Protein AF-A0A3D5ECC5-F1 (afdb_monomer)

Mean predicted aligned error: 3.5 Å

Foldseek 3Di:
DVVLVVQLVVCLVVLPLVSLVVSLVVCLVVLPPCALCLLVSLVSCVVSVVNVSSLSSLVSNVVRPDDPVSLLSSLVVCVVSVNLVVSLVVLVVVVVVQLVDLSSLQSNLVSCVVVVVNVSNLVSLVSSCVVVVLQLQSLLVQLVSDDPVSLVVSLVSLVVCVVVLVPDPDDPSSVSSVNSND

Secondary structure (DSSP, 8-state):
-HHHHHHHHHHHHTT-HHHHHHHHHHHHHTT---TTHHHHHHHHHHHTT-HHHHHHHHHHHHHT---HHHHHHHHHHHHHTT-HHHHHHHHHHTHHHHHH-HHHHHHHHHHHHHTT-HHHHHHHHHHHHHH-TT-HHHHHHHHHH--HHHHHHHHHHHHHHHHHHHHSPS-HHHHHHHHHH-

Sequence (182 aa):
MNHLLQKLVSASKSVNKSQVEAVVSDLINLQAPLQERWVGVGQIAKSFGSYRLTKRCIEKALEQSQSDQMVAQALGMLSDLGKTELAYEYLQSIGNRVSSSVVLLHLKGVLAYQLGYFTQAKQSLREVLIKVPTSGETLHLLSTMSDTEEAKELQKELDTLLSSMDKAPLSVSKACFYNALG

Structure (mmCIF, N/CA/C/O backbone):
data_AF-A0A3D5ECC5-F1
#
_entry.id   AF-A0A3D5ECC5-F1
#
loop_
_atom_site.group_PDB
_atom_site.id
_atom_site.type_symbol
_atom_site.label_atom_id
_atom_site.label_alt_id
_atom_site.label_comp_id
_atom_site.label_asym_id
_atom_site.label_entity_id
_atom_site.label_seq_id
_atom_site.pdbx_PDB_ins_code
_atom_site.Cartn_x
_atom_site.Cartn_y
_atom_site.Cartn_z
_atom_site.occupancy
_atom_site.B_iso_or_equiv
_atom_site.auth_seq_id
_atom_site.auth_comp_id
_atom_site.auth_asym_id
_atom_site.auth_atom_id
_atom_site.pdbx_PDB_model_num
ATOM 1 N N . MET A 1 1 ? 23.135 8.673 -17.724 1.00 74.44 1 MET A N 1
ATOM 2 C CA . MET A 1 1 ? 21.991 8.403 -16.820 1.00 74.44 1 MET A CA 1
ATOM 3 C C . MET A 1 1 ? 20.804 9.331 -17.057 1.00 74.44 1 MET A C 1
ATOM 5 O O . MET A 1 1 ? 19.777 8.838 -17.500 1.00 74.44 1 MET A O 1
ATOM 9 N N . ASN A 1 2 ? 20.938 10.650 -16.844 1.00 80.81 2 ASN A N 1
ATOM 10 C CA . ASN A 1 2 ? 19.840 11.618 -17.040 1.00 80.81 2 ASN A CA 1
ATOM 11 C C . ASN A 1 2 ? 19.185 11.531 -18.428 1.00 80.81 2 ASN A C 1
ATOM 13 O O . ASN A 1 2 ? 17.967 11.584 -18.535 1.00 80.81 2 ASN A O 1
ATOM 17 N N . HIS A 1 3 ? 19.981 11.281 -19.466 1.00 89.50 3 HIS A N 1
ATOM 18 C CA . HIS A 1 3 ? 19.486 11.080 -20.826 1.00 89.50 3 HIS A CA 1
ATOM 19 C C . HIS A 1 3 ? 18.531 9.875 -20.979 1.00 89.50 3 HIS A C 1
ATOM 21 O O . HIS A 1 3 ? 17.559 9.968 -21.720 1.00 89.50 3 HIS A O 1
ATOM 27 N N . LEU A 1 4 ? 18.745 8.759 -20.264 1.00 89.88 4 LEU A N 1
ATOM 28 C CA . LEU A 1 4 ? 17.835 7.603 -20.328 1.00 89.88 4 LEU A CA 1
ATOM 29 C C . LEU A 1 4 ? 16.513 7.884 -19.607 1.00 89.88 4 LEU A C 1
ATOM 31 O O . LEU A 1 4 ? 15.459 7.518 -20.111 1.00 89.88 4 LEU A O 1
ATOM 35 N N . LEU A 1 5 ? 16.543 8.595 -18.477 1.00 92.31 5 LEU A N 1
ATOM 36 C CA . LEU A 1 5 ? 15.314 9.029 -17.805 1.00 92.31 5 LEU A CA 1
ATOM 37 C C . LEU A 1 5 ? 14.530 10.039 -18.655 1.00 92.31 5 LEU A C 1
ATOM 39 O O . LEU A 1 5 ? 13.313 9.936 -18.756 1.00 92.31 5 LEU A O 1
ATOM 43 N N . GLN A 1 6 ? 15.214 10.973 -19.321 1.00 93.38 6 GLN A N 1
ATOM 44 C CA . GLN A 1 6 ? 14.578 11.891 -20.272 1.00 93.38 6 GLN A CA 1
ATOM 45 C C . GLN A 1 6 ? 13.941 11.140 -21.445 1.00 93.38 6 GLN A C 1
ATOM 47 O O . GLN A 1 6 ? 12.797 11.426 -21.791 1.00 93.38 6 GLN A O 1
ATOM 52 N N . LYS A 1 7 ? 14.637 10.139 -22.002 1.00 94.50 7 LYS A N 1
ATOM 53 C CA . LYS A 1 7 ? 14.090 9.251 -23.037 1.00 94.50 7 LYS A CA 1
ATOM 54 C C . LYS A 1 7 ? 12.871 8.471 -22.552 1.00 94.50 7 LYS A C 1
ATOM 56 O O . LYS A 1 7 ? 11.898 8.355 -23.289 1.00 94.50 7 LYS A O 1
ATOM 61 N N . LEU A 1 8 ? 12.893 7.970 -21.317 1.00 95.69 8 LEU A N 1
ATOM 62 C CA . LEU A 1 8 ? 11.747 7.281 -20.726 1.00 95.69 8 LEU A CA 1
ATOM 63 C C . LEU A 1 8 ? 10.538 8.216 -20.622 1.00 95.69 8 LEU A C 1
ATOM 65 O O . LEU A 1 8 ? 9.431 7.846 -21.006 1.00 95.69 8 LEU A O 1
ATOM 69 N N . VAL A 1 9 ? 10.752 9.448 -20.152 1.00 94.31 9 VAL A N 1
ATOM 70 C CA . VAL A 1 9 ? 9.694 10.460 -20.058 1.00 94.31 9 VAL A CA 1
ATOM 71 C C . VAL A 1 9 ? 9.167 10.837 -21.442 1.00 94.31 9 VAL A C 1
ATOM 73 O O . VAL A 1 9 ? 7.954 10.929 -21.611 1.00 94.31 9 VAL A O 1
ATOM 76 N N . SER A 1 10 ? 10.032 11.028 -22.444 1.00 95.12 10 SER A N 1
ATOM 77 C CA . SER A 1 10 ? 9.574 11.333 -23.805 1.00 95.12 10 SER A CA 1
ATOM 78 C C . SER A 1 10 ? 8.796 10.173 -24.422 1.00 95.12 10 SER A C 1
ATOM 80 O O . SER A 1 10 ? 7.752 10.414 -25.016 1.00 95.12 10 SER A O 1
ATOM 82 N N . ALA A 1 11 ? 9.263 8.931 -24.248 1.00 94.19 11 ALA A N 1
ATOM 83 C CA . ALA A 1 11 ? 8.584 7.732 -24.741 1.00 94.19 11 ALA A CA 1
ATOM 84 C C . ALA A 1 11 ? 7.218 7.529 -24.068 1.00 94.19 11 ALA A C 1
ATOM 86 O O . ALA A 1 11 ? 6.245 7.167 -24.725 1.00 94.19 11 ALA A O 1
ATOM 87 N N . SER A 1 12 ? 7.131 7.818 -22.766 1.00 94.75 12 SER A N 1
ATOM 88 C CA . SER A 1 12 ? 5.870 7.794 -22.022 1.00 94.75 12 SER A CA 1
ATOM 89 C C . SER A 1 12 ? 4.888 8.847 -22.550 1.00 94.75 12 SER A C 1
ATOM 91 O O . SER A 1 12 ? 3.739 8.532 -22.848 1.00 94.75 12 SER A O 1
ATOM 93 N N . LYS A 1 13 ? 5.351 10.085 -22.773 1.00 94.94 13 LYS A N 1
ATOM 94 C CA . LYS A 1 13 ? 4.524 11.167 -23.338 1.00 94.94 13 LYS A CA 1
ATOM 95 C C . LYS A 1 13 ? 4.044 10.882 -24.760 1.00 94.94 13 LYS A C 1
ATOM 97 O O . LYS A 1 13 ? 2.948 11.298 -25.114 1.00 94.94 13 LYS A O 1
ATOM 102 N N . SER A 1 14 ? 4.846 10.191 -25.568 1.00 93.88 14 SER A N 1
ATOM 103 C CA . SER A 1 14 ? 4.465 9.779 -26.923 1.00 93.88 14 SER A CA 1
ATOM 104 C C . SER A 1 14 ? 3.652 8.482 -26.963 1.00 93.88 14 SER A C 1
ATOM 106 O O . SER A 1 14 ? 3.346 7.993 -28.048 1.00 93.88 14 SER A O 1
ATOM 108 N N . VAL A 1 15 ? 3.302 7.918 -25.799 1.00 93.12 15 VAL A N 1
ATOM 109 C CA . VAL A 1 15 ? 2.537 6.670 -25.650 1.00 93.12 15 VAL A CA 1
ATOM 110 C C . VAL A 1 15 ? 3.192 5.493 -26.397 1.00 93.12 15 VAL A C 1
ATOM 112 O O . VAL A 1 15 ? 2.541 4.543 -26.830 1.00 93.12 15 VAL A O 1
ATOM 115 N N . ASN A 1 16 ? 4.519 5.522 -26.540 1.00 94.88 16 ASN A N 1
ATOM 116 C CA . ASN A 1 16 ? 5.257 4.501 -27.271 1.00 94.88 16 ASN A CA 1
ATOM 117 C C . ASN A 1 16 ? 5.677 3.360 -26.336 1.00 94.88 16 ASN A C 1
ATOM 119 O O . ASN A 1 16 ? 6.765 3.380 -25.753 1.00 94.88 16 ASN A O 1
ATOM 123 N N . LYS A 1 17 ? 4.818 2.339 -26.223 1.00 95.56 17 LYS A N 1
ATOM 124 C CA . LYS A 1 17 ? 5.053 1.169 -25.362 1.00 95.56 17 LYS A CA 1
ATOM 125 C C . LYS A 1 17 ? 6.401 0.492 -25.625 1.00 95.56 17 LYS A C 1
ATOM 127 O O . LYS A 1 17 ? 7.144 0.246 -24.681 1.00 95.56 17 LYS A O 1
ATOM 132 N N . SER A 1 18 ? 6.745 0.219 -26.882 1.00 96.88 18 SER A N 1
ATOM 133 C CA . SER A 1 18 ? 7.988 -0.488 -27.222 1.00 96.88 18 SER A CA 1
ATOM 134 C C . SER A 1 18 ? 9.233 0.299 -26.809 1.00 96.88 18 SER A C 1
ATOM 136 O O . SER A 1 18 ? 10.191 -0.284 -26.305 1.00 96.88 18 SER A O 1
ATOM 138 N N . GLN A 1 19 ? 9.218 1.627 -26.964 1.00 96.62 19 GLN A N 1
ATOM 139 C CA . GLN A 1 19 ? 10.317 2.474 -26.497 1.00 96.62 19 GLN A CA 1
ATOM 140 C C . GLN A 1 19 ? 10.383 2.547 -24.971 1.00 96.62 19 GLN A C 1
ATOM 142 O O . GLN A 1 19 ? 11.481 2.502 -24.420 1.00 96.62 19 GLN A O 1
ATOM 147 N N . VAL A 1 20 ? 9.239 2.620 -24.282 1.00 97.94 20 VAL A N 1
ATOM 148 C CA . VAL A 1 20 ? 9.197 2.535 -22.813 1.00 97.94 20 VAL A CA 1
ATOM 149 C C . VAL A 1 20 ? 9.836 1.225 -22.351 1.00 97.94 20 VAL A C 1
ATOM 151 O O . VAL A 1 20 ? 10.754 1.247 -21.535 1.00 97.94 20 VAL A O 1
ATOM 154 N N . GLU A 1 21 ? 9.422 0.090 -22.915 1.00 98.12 21 GLU A N 1
ATOM 155 C CA . GLU A 1 21 ? 9.954 -1.226 -22.551 1.00 98.12 21 GLU A CA 1
ATOM 156 C C . GLU A 1 21 ? 11.456 -1.356 -22.826 1.00 98.12 21 GLU A C 1
ATOM 158 O O . GLU A 1 21 ? 12.183 -1.902 -21.989 1.00 98.12 21 GLU A O 1
ATOM 163 N N . ALA A 1 22 ? 11.931 -0.823 -23.955 1.00 97.69 22 ALA A N 1
ATOM 164 C CA . ALA A 1 22 ? 13.349 -0.808 -24.301 1.00 97.69 22 ALA A CA 1
ATOM 165 C C . ALA A 1 22 ? 14.162 0.017 -23.293 1.00 97.69 22 ALA A C 1
ATOM 167 O O . ALA A 1 22 ? 15.100 -0.498 -22.690 1.00 97.69 22 ALA A O 1
ATOM 168 N N . VAL A 1 23 ? 13.754 1.262 -23.025 1.00 97.88 23 VAL A N 1
ATOM 169 C CA . VAL A 1 23 ? 14.484 2.152 -22.111 1.00 97.88 23 VAL A CA 1
ATOM 170 C C . VAL A 1 23 ? 14.473 1.617 -20.677 1.00 97.88 23 VAL A C 1
ATOM 172 O O . VAL A 1 23 ? 15.493 1.679 -19.991 1.00 97.88 23 VAL A O 1
ATOM 175 N N . VAL A 1 24 ? 13.351 1.062 -20.208 1.00 98.12 24 VAL A N 1
ATOM 176 C CA . VAL A 1 24 ? 13.287 0.431 -18.879 1.00 98.12 24 VAL A CA 1
ATOM 177 C C . VAL A 1 24 ? 14.204 -0.790 -18.812 1.00 98.12 24 VAL A C 1
ATOM 179 O O . VAL A 1 24 ? 14.925 -0.960 -17.828 1.00 98.12 24 VAL A O 1
ATOM 182 N N . SER A 1 25 ? 14.224 -1.619 -19.857 1.00 98.00 25 SER A N 1
ATOM 183 C CA . SER A 1 25 ? 15.127 -2.773 -19.926 1.00 98.00 25 SER A CA 1
ATOM 184 C C . SER A 1 25 ? 16.593 -2.345 -19.881 1.00 98.00 25 SER A C 1
ATOM 186 O O . SER A 1 25 ? 17.360 -2.928 -19.115 1.00 98.00 25 SER A O 1
ATOM 188 N N . ASP A 1 26 ? 16.962 -1.296 -20.619 1.00 97.44 26 ASP A N 1
ATOM 189 C CA . ASP A 1 26 ? 18.314 -0.733 -20.616 1.00 97.44 26 ASP A CA 1
ATOM 190 C C . ASP A 1 26 ? 18.710 -0.233 -19.226 1.00 97.44 26 ASP A C 1
ATOM 192 O O . ASP A 1 26 ? 19.782 -0.576 -18.732 1.00 97.44 26 ASP A O 1
ATOM 196 N N . LEU A 1 27 ? 17.835 0.525 -18.554 1.00 96.88 27 LEU A N 1
ATOM 197 C CA . LEU A 1 27 ? 18.083 1.000 -17.190 1.00 96.88 27 LEU A CA 1
ATOM 198 C C . LEU A 1 27 ? 18.369 -0.164 -16.233 1.00 96.88 27 LEU A C 1
ATOM 200 O O . LEU A 1 27 ? 19.293 -0.075 -15.422 1.00 96.88 27 LEU A O 1
ATOM 204 N N . ILE A 1 28 ? 17.584 -1.245 -16.317 1.00 96.00 28 ILE A N 1
ATOM 205 C CA . ILE A 1 28 ? 17.742 -2.411 -15.438 1.00 96.00 28 ILE A CA 1
ATOM 206 C C . ILE A 1 28 ? 19.040 -3.157 -15.756 1.00 96.00 28 ILE A C 1
ATOM 208 O O . ILE A 1 28 ? 19.783 -3.504 -14.839 1.00 96.00 28 ILE A O 1
ATOM 212 N N . ASN A 1 29 ? 19.320 -3.407 -17.036 1.00 95.56 29 ASN A N 1
ATOM 213 C CA . ASN A 1 29 ? 20.492 -4.171 -17.465 1.00 95.56 29 ASN A CA 1
ATOM 214 C C . ASN A 1 29 ? 21.800 -3.427 -17.167 1.00 95.56 29 ASN A C 1
ATOM 216 O O . ASN A 1 29 ? 22.790 -4.053 -16.804 1.00 95.56 29 ASN A O 1
ATOM 220 N N . LEU A 1 30 ? 21.783 -2.095 -17.245 1.00 94.56 30 LEU A N 1
ATOM 221 C CA . LEU A 1 30 ? 22.902 -1.238 -16.850 1.00 94.56 30 LEU A CA 1
ATOM 222 C C . LEU A 1 30 ? 23.040 -1.077 -15.330 1.00 94.56 30 LEU A C 1
ATOM 224 O O . LEU A 1 30 ? 23.935 -0.362 -14.888 1.00 94.56 30 LEU A O 1
ATOM 228 N N . GLN A 1 31 ? 22.145 -1.681 -14.538 1.00 90.88 31 GLN A N 1
ATOM 229 C CA . GLN A 1 31 ? 22.067 -1.501 -13.087 1.00 90.88 31 GLN A CA 1
ATOM 230 C C . GLN A 1 31 ? 22.139 -0.025 -12.686 1.00 90.88 31 GLN A C 1
ATOM 232 O O . GLN A 1 31 ? 22.907 0.366 -11.809 1.00 90.88 31 GLN A O 1
ATOM 237 N N . ALA A 1 32 ? 21.354 0.815 -13.363 1.00 91.75 32 ALA A N 1
ATOM 238 C CA . ALA A 1 32 ? 21.399 2.249 -13.140 1.00 91.75 32 ALA A CA 1
ATOM 239 C C . ALA A 1 32 ? 21.214 2.573 -11.632 1.00 91.75 32 ALA A C 1
ATOM 241 O O . ALA A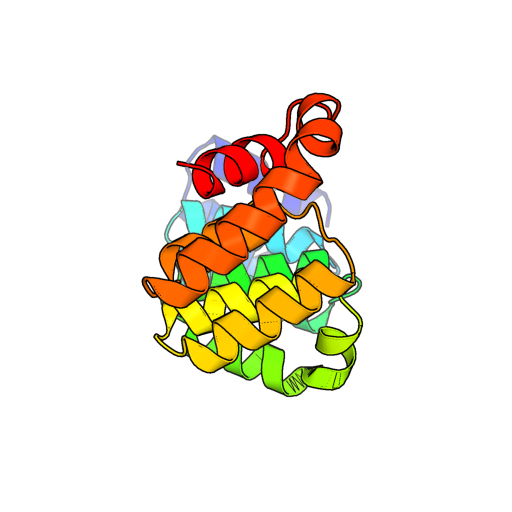 1 32 ? 20.222 2.126 -11.048 1.00 91.75 32 ALA A O 1
ATOM 242 N N . PRO A 1 33 ? 22.122 3.333 -10.980 1.00 89.69 33 PRO A N 1
ATOM 243 C CA . PRO A 1 33 ? 21.963 3.802 -9.596 1.00 89.69 33 PRO A CA 1
ATOM 244 C C . PRO A 1 33 ? 20.852 4.853 -9.472 1.00 89.69 33 PRO A C 1
ATOM 246 O O . PRO A 1 33 ? 21.094 6.039 -9.261 1.00 89.69 33 PRO A O 1
ATOM 249 N N . LEU A 1 34 ? 19.610 4.415 -9.655 1.00 90.38 34 LEU A N 1
ATOM 250 C CA . LEU A 1 34 ? 18.420 5.253 -9.585 1.00 90.38 34 LEU A CA 1
ATOM 251 C C . LEU A 1 34 ? 17.874 5.391 -8.164 1.00 90.38 34 LEU A C 1
ATOM 253 O O . LEU A 1 34 ? 17.065 6.293 -7.941 1.00 90.38 34 LEU A O 1
ATOM 257 N N . GLN A 1 35 ? 18.318 4.543 -7.227 1.00 88.06 35 GLN A N 1
ATOM 258 C CA . GLN A 1 35 ? 17.879 4.557 -5.831 1.00 88.06 35 GLN A CA 1
ATOM 259 C C . GLN A 1 35 ? 16.339 4.577 -5.771 1.00 88.06 35 GLN A C 1
ATOM 261 O O . GLN A 1 35 ? 15.675 3.765 -6.419 1.00 88.06 35 GLN A O 1
ATOM 266 N N . GLU A 1 36 ? 15.755 5.559 -5.088 1.00 82.69 36 GLU A N 1
ATOM 267 C CA . GLU A 1 36 ? 14.307 5.696 -4.910 1.00 82.69 36 GLU A CA 1
ATOM 268 C C . GLU A 1 36 ? 13.532 5.927 -6.220 1.00 82.69 36 GLU A C 1
ATOM 270 O O . GLU A 1 36 ? 12.329 5.673 -6.298 1.00 82.69 36 GLU A O 1
ATOM 275 N N . ARG A 1 37 ? 14.205 6.346 -7.302 1.00 91.81 37 ARG A N 1
ATOM 276 C CA . ARG A 1 37 ? 13.551 6.593 -8.600 1.00 91.81 37 ARG A CA 1
ATOM 277 C C . ARG A 1 37 ? 13.110 5.308 -9.303 1.00 91.81 37 ARG A C 1
ATOM 279 O O . ARG A 1 37 ? 12.330 5.392 -10.252 1.00 91.81 37 ARG A O 1
ATOM 286 N N . TRP A 1 38 ? 13.554 4.133 -8.850 1.00 95.75 38 TRP A N 1
ATOM 287 C CA . TRP A 1 38 ? 13.102 2.848 -9.392 1.00 95.75 38 TRP A CA 1
ATOM 288 C C . TRP A 1 38 ? 11.588 2.647 -9.282 1.00 95.75 38 TRP A C 1
ATOM 290 O O . TRP A 1 38 ? 10.991 2.085 -10.201 1.00 95.75 38 TRP A O 1
ATOM 300 N N . VAL A 1 39 ? 10.952 3.178 -8.231 1.00 95.19 39 VAL A N 1
ATOM 301 C CA . VAL A 1 39 ? 9.487 3.166 -8.090 1.00 95.19 39 VAL A CA 1
ATOM 302 C C . VAL A 1 39 ? 8.833 3.940 -9.237 1.00 95.19 39 VAL A C 1
ATOM 304 O O . VAL A 1 39 ? 7.938 3.418 -9.895 1.00 95.19 39 VAL A O 1
ATOM 307 N N . GLY A 1 40 ? 9.320 5.144 -9.549 1.00 95.56 40 GLY A N 1
ATOM 308 C CA . GLY A 1 40 ? 8.792 5.947 -10.658 1.00 95.56 40 GLY A CA 1
ATOM 309 C C . GLY A 1 40 ? 8.968 5.268 -12.021 1.00 95.56 40 GLY A C 1
ATOM 310 O O . GLY A 1 40 ? 8.048 5.254 -12.838 1.00 95.56 40 GLY A O 1
ATOM 311 N N . VAL A 1 41 ? 10.120 4.629 -12.255 1.00 97.38 41 VAL A N 1
ATOM 312 C CA . VAL A 1 41 ? 10.351 3.830 -13.473 1.00 97.38 41 VAL A CA 1
ATOM 313 C C . VAL A 1 41 ? 9.374 2.649 -13.547 1.00 97.38 41 VAL A C 1
ATOM 315 O O . VAL A 1 41 ? 8.778 2.408 -14.598 1.00 97.38 41 VAL A O 1
ATOM 318 N N . GLY A 1 42 ? 9.155 1.951 -12.429 1.00 97.44 42 GLY A N 1
ATOM 319 C CA . GLY A 1 42 ? 8.194 0.853 -12.327 1.00 97.44 42 GLY A CA 1
ATOM 320 C C . GLY A 1 42 ? 6.749 1.289 -12.585 1.00 97.44 42 GLY A C 1
ATOM 321 O O . GLY A 1 42 ? 6.029 0.592 -13.300 1.00 97.44 42 GLY A O 1
ATOM 322 N N . GLN A 1 43 ? 6.340 2.458 -12.080 1.00 97.25 43 GLN A N 1
ATOM 323 C CA . GLN A 1 43 ? 5.012 3.041 -12.320 1.00 97.25 43 GLN A CA 1
ATOM 324 C C . GLN A 1 43 ? 4.777 3.324 -13.804 1.00 97.25 43 GLN A C 1
ATOM 326 O O . GLN A 1 43 ? 3.721 2.966 -14.324 1.00 97.25 43 GLN A O 1
ATOM 331 N N . ILE A 1 44 ? 5.772 3.891 -14.497 1.00 97.50 44 ILE A N 1
ATOM 332 C CA . ILE A 1 44 ? 5.698 4.103 -15.948 1.00 97.50 44 ILE A CA 1
ATOM 333 C C . ILE A 1 44 ? 5.582 2.752 -16.661 1.00 97.50 44 ILE A C 1
ATOM 335 O O . ILE A 1 44 ? 4.683 2.561 -17.466 1.00 97.50 44 ILE A O 1
ATOM 339 N N . ALA A 1 45 ? 6.418 1.764 -16.336 1.00 97.81 45 ALA A N 1
ATOM 340 C CA . ALA A 1 45 ? 6.277 0.431 -16.929 1.00 97.81 45 ALA A CA 1
ATOM 341 C C . ALA A 1 45 ? 4.879 -0.179 -16.674 1.00 97.81 45 ALA A C 1
ATOM 343 O O . ALA A 1 45 ? 4.291 -0.780 -17.576 1.00 97.81 45 ALA A O 1
ATOM 344 N N . LYS A 1 46 ? 4.311 0.026 -15.473 1.00 97.31 46 LYS A N 1
ATOM 345 C CA . LYS A 1 46 ? 2.980 -0.476 -15.095 1.00 97.31 46 LYS A CA 1
ATOM 346 C C . LYS A 1 46 ? 1.885 0.160 -15.948 1.00 97.31 46 LYS A C 1
ATOM 348 O O . LYS A 1 46 ? 1.015 -0.562 -16.430 1.00 97.31 46 LYS A O 1
ATOM 353 N N . SER A 1 47 ? 1.938 1.475 -16.178 1.00 97.00 47 SER A N 1
ATOM 354 C CA . SER A 1 47 ? 0.928 2.190 -16.973 1.00 97.00 47 SER A CA 1
ATOM 355 C C . SER A 1 47 ? 0.897 1.765 -18.444 1.00 97.00 47 SER A C 1
ATOM 357 O O . SER A 1 47 ? -0.119 1.941 -19.104 1.00 97.00 47 SER A O 1
ATOM 359 N N . PHE A 1 48 ? 1.977 1.163 -18.951 1.00 96.88 48 PHE A N 1
ATOM 360 C CA . PHE A 1 48 ? 2.047 0.573 -20.295 1.00 96.88 48 PHE A CA 1
ATOM 361 C C . PHE A 1 48 ? 1.761 -0.944 -20.318 1.00 96.88 48 PHE A C 1
ATOM 363 O O . PHE A 1 48 ? 1.891 -1.604 -21.355 1.00 96.88 48 PHE A O 1
ATOM 370 N N . GLY A 1 49 ? 1.340 -1.520 -19.187 1.00 95.69 49 GLY A N 1
ATOM 371 C CA . GLY A 1 49 ? 1.015 -2.943 -19.049 1.00 95.69 49 GLY A CA 1
ATOM 372 C C . GLY A 1 49 ? 2.240 -3.861 -19.057 1.00 95.69 49 GLY A C 1
ATOM 373 O O . GLY A 1 49 ? 2.117 -5.061 -19.297 1.00 95.69 49 GLY A O 1
ATOM 374 N N . SER A 1 50 ? 3.437 -3.323 -18.824 1.00 96.69 50 SER A N 1
ATOM 375 C CA . SER A 1 50 ? 4.692 -4.078 -18.846 1.00 96.69 50 SER A CA 1
ATOM 376 C C . SER A 1 50 ? 4.998 -4.670 -17.469 1.00 96.6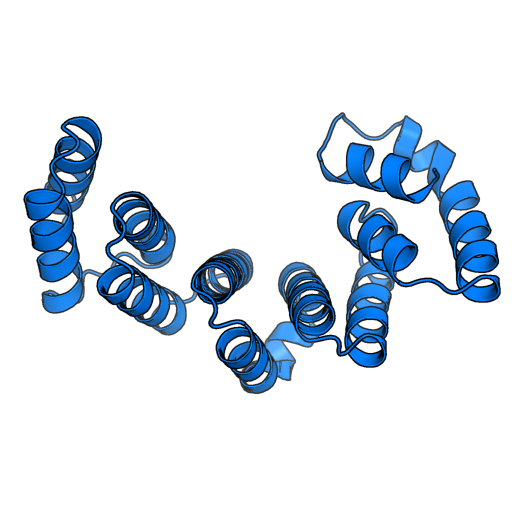9 50 SER A C 1
ATOM 378 O O . SER A 1 50 ? 6.059 -4.433 -16.892 1.00 96.69 50 SER A O 1
ATOM 380 N N . TYR A 1 51 ? 4.073 -5.476 -16.937 1.00 96.69 51 TYR A N 1
ATOM 381 C CA . TYR A 1 51 ? 4.105 -5.972 -15.552 1.00 96.69 51 TYR A CA 1
ATOM 382 C C . TYR A 1 51 ? 5.388 -6.737 -15.194 1.00 96.69 51 TYR A C 1
ATOM 384 O O . TYR A 1 51 ? 5.894 -6.629 -14.077 1.00 96.69 51 TYR A O 1
ATOM 392 N N . ARG A 1 52 ? 5.977 -7.455 -16.161 1.00 97.00 52 ARG A N 1
ATOM 393 C CA . ARG A 1 52 ? 7.277 -8.125 -15.988 1.00 97.00 52 ARG A CA 1
ATOM 394 C C . ARG A 1 52 ? 8.400 -7.128 -15.684 1.00 97.00 52 ARG A C 1
ATOM 396 O O . ARG A 1 52 ? 9.241 -7.398 -14.832 1.00 97.00 52 ARG A O 1
ATOM 403 N N . LEU A 1 53 ? 8.433 -5.994 -16.386 1.00 98.06 53 LEU A N 1
ATOM 404 C CA . LEU A 1 53 ? 9.431 -4.949 -16.154 1.00 98.06 53 LEU A CA 1
ATOM 405 C C . LEU A 1 53 ? 9.134 -4.185 -14.867 1.00 98.06 53 LEU A C 1
ATOM 407 O O . LEU A 1 53 ? 10.064 -3.922 -14.112 1.00 98.06 53 LEU A O 1
ATOM 411 N N . THR A 1 54 ? 7.860 -3.929 -14.562 1.00 98.25 54 THR A N 1
ATOM 412 C CA . THR A 1 54 ? 7.443 -3.362 -13.273 1.00 98.25 54 THR A CA 1
ATOM 413 C C . THR A 1 54 ? 7.983 -4.181 -12.102 1.00 98.25 54 THR A C 1
ATOM 415 O O . THR A 1 54 ? 8.610 -3.613 -11.212 1.00 98.25 54 THR A O 1
ATOM 418 N N . LYS A 1 55 ? 7.835 -5.515 -12.132 1.00 97.75 55 LYS A N 1
ATOM 419 C CA . LYS A 1 55 ? 8.384 -6.403 -11.093 1.00 97.75 55 LYS A CA 1
ATOM 420 C C . LYS A 1 55 ? 9.899 -6.245 -10.934 1.00 97.75 55 LYS A C 1
ATOM 422 O O . LYS A 1 55 ? 10.380 -6.111 -9.816 1.00 97.75 55 LYS A O 1
ATOM 427 N N . ARG A 1 56 ? 10.649 -6.184 -12.039 1.00 97.56 56 ARG A N 1
ATOM 428 C CA . ARG A 1 56 ? 12.108 -5.969 -11.994 1.00 97.56 56 ARG A CA 1
ATOM 429 C C . ARG A 1 56 ? 12.481 -4.593 -11.435 1.00 97.56 56 ARG A C 1
ATOM 431 O O . ARG A 1 56 ? 13.479 -4.472 -10.735 1.00 97.56 56 ARG A O 1
ATOM 438 N N . CYS A 1 57 ? 11.695 -3.554 -11.719 1.00 97.62 57 CYS A N 1
ATOM 439 C CA . CYS A 1 57 ? 11.891 -2.237 -11.109 1.00 97.62 57 CYS A CA 1
ATOM 440 C C . CYS A 1 57 ? 11.621 -2.259 -9.599 1.00 97.62 57 CYS A C 1
ATOM 442 O O . CYS A 1 57 ? 12.366 -1.632 -8.855 1.00 97.62 57 CYS A O 1
ATOM 444 N N . ILE A 1 58 ? 10.605 -3.000 -9.145 1.00 97.06 58 ILE A N 1
ATOM 445 C CA . ILE A 1 58 ? 10.329 -3.214 -7.717 1.00 97.06 58 ILE A CA 1
ATOM 446 C C . ILE A 1 58 ? 11.514 -3.918 -7.049 1.00 97.06 58 ILE A C 1
ATOM 448 O O . ILE A 1 58 ? 11.995 -3.437 -6.030 1.00 97.06 58 ILE A O 1
ATOM 452 N N . GLU A 1 59 ? 12.037 -4.994 -7.646 1.00 95.38 59 GLU A N 1
ATOM 453 C CA . GLU A 1 59 ? 13.231 -5.698 -7.146 1.00 95.38 59 GLU A CA 1
ATOM 454 C C . GLU A 1 59 ? 14.412 -4.726 -6.985 1.00 95.38 59 GLU A C 1
ATOM 456 O O . GLU A 1 59 ? 15.010 -4.645 -5.914 1.00 95.38 59 GLU A O 1
ATOM 461 N N . LYS A 1 60 ? 14.674 -3.889 -7.998 1.00 95.56 60 LYS A N 1
ATOM 462 C CA . LYS A 1 60 ? 15.729 -2.865 -7.939 1.00 95.56 60 LYS A CA 1
ATOM 463 C C . LYS A 1 60 ? 15.477 -1.782 -6.886 1.00 95.56 60 LYS A C 1
ATOM 465 O O . LYS A 1 60 ? 16.432 -1.325 -6.261 1.00 95.56 60 LYS A O 1
ATOM 470 N N . ALA A 1 61 ? 14.225 -1.375 -6.679 1.00 94.69 61 ALA A N 1
ATOM 471 C CA . ALA A 1 61 ? 13.866 -0.432 -5.624 1.00 94.69 61 ALA A CA 1
ATOM 472 C C . ALA A 1 61 ? 14.152 -1.032 -4.240 1.00 94.69 61 ALA A C 1
ATOM 474 O O . ALA A 1 61 ? 14.793 -0.389 -3.417 1.00 94.69 61 ALA A O 1
ATOM 475 N N . LEU A 1 62 ? 13.733 -2.277 -4.000 1.00 93.75 62 LEU A N 1
ATOM 476 C CA . LEU A 1 62 ? 13.916 -2.961 -2.719 1.00 93.75 62 LEU A CA 1
ATOM 477 C C . LEU A 1 62 ? 15.401 -3.223 -2.407 1.00 93.75 62 LEU A C 1
ATOM 479 O O . LEU A 1 62 ? 15.835 -2.957 -1.286 1.00 93.75 62 LEU A O 1
ATOM 483 N N . GLU A 1 63 ? 16.194 -3.636 -3.404 1.00 91.56 63 GLU A N 1
ATOM 484 C CA . GLU A 1 63 ? 17.656 -3.798 -3.293 1.00 91.56 63 GLU A CA 1
ATOM 485 C C . GLU A 1 63 ? 18.370 -2.496 -2.893 1.00 91.56 63 GLU A C 1
ATOM 487 O O . GLU A 1 63 ? 19.338 -2.522 -2.137 1.00 91.56 63 GLU A O 1
ATOM 492 N N . GLN A 1 64 ? 17.904 -1.351 -3.403 1.00 85.44 64 GLN A N 1
ATOM 493 C CA . GLN A 1 64 ? 18.512 -0.033 -3.179 1.00 85.44 64 GLN A CA 1
ATOM 494 C C . GLN A 1 64 ? 17.741 0.800 -2.146 1.00 85.44 64 GLN A C 1
ATOM 496 O O . GLN A 1 64 ? 17.851 2.028 -2.137 1.00 85.44 64 GLN A O 1
ATOM 501 N N . SER A 1 65 ? 16.930 0.152 -1.303 1.00 79.12 65 SER A N 1
ATOM 502 C CA . SER A 1 65 ? 16.002 0.855 -0.421 1.00 79.12 65 SER A CA 1
ATOM 503 C C . SER A 1 65 ? 16.713 1.723 0.617 1.00 79.12 65 SER A C 1
ATOM 505 O O . SER A 1 65 ? 17.519 1.234 1.403 1.00 79.12 65 SER A O 1
ATOM 507 N N . GLN A 1 66 ? 16.373 3.015 0.648 1.00 80.50 66 GLN A N 1
ATOM 508 C CA . GLN A 1 66 ? 16.903 3.974 1.631 1.00 80.50 66 GLN A CA 1
ATOM 509 C C . GLN A 1 66 ? 15.830 4.497 2.591 1.00 80.50 66 GLN A C 1
ATOM 511 O O . GLN A 1 66 ? 16.153 4.908 3.702 1.00 80.50 66 GLN A O 1
ATOM 516 N N . SER A 1 67 ? 14.553 4.432 2.199 1.00 92.12 67 SER A N 1
ATOM 517 C CA . SER A 1 67 ? 13.431 4.917 3.003 1.00 92.12 67 SER A CA 1
ATOM 518 C C . SER A 1 67 ? 12.290 3.908 3.084 1.00 92.12 67 SER A C 1
ATOM 520 O O . SER A 1 67 ? 12.077 3.081 2.192 1.00 92.12 67 SER A O 1
ATOM 522 N N . ASP A 1 68 ? 11.545 3.969 4.184 1.00 95.06 68 ASP A N 1
ATOM 523 C CA . ASP A 1 68 ? 10.373 3.122 4.416 1.00 95.06 68 ASP A CA 1
ATOM 524 C C . ASP A 1 68 ? 9.221 3.469 3.478 1.00 95.06 68 ASP A C 1
ATOM 526 O O . ASP A 1 68 ? 8.502 2.580 3.029 1.00 95.06 68 ASP A O 1
ATOM 530 N N . GLN A 1 69 ? 9.095 4.747 3.115 1.00 94.19 69 GLN A N 1
ATOM 531 C CA . GLN A 1 69 ? 8.120 5.207 2.133 1.00 94.19 69 GLN A CA 1
ATOM 532 C C . GLN A 1 69 ? 8.335 4.524 0.780 1.00 94.19 69 GLN A C 1
ATOM 534 O O . GLN A 1 69 ? 7.387 4.041 0.165 1.00 94.19 69 GLN A O 1
ATOM 539 N N . MET A 1 70 ? 9.587 4.447 0.327 1.00 94.25 70 MET A N 1
ATOM 540 C CA . MET A 1 70 ? 9.920 3.811 -0.941 1.00 94.25 70 MET A CA 1
ATOM 541 C C . MET A 1 70 ? 9.662 2.297 -0.892 1.00 94.25 70 MET A C 1
ATOM 543 O O . MET A 1 70 ? 9.130 1.739 -1.853 1.00 94.25 70 MET A O 1
ATOM 547 N N . VAL A 1 71 ? 9.966 1.630 0.231 1.00 96.31 71 VAL A N 1
ATOM 548 C CA . VAL A 1 71 ? 9.604 0.213 0.432 1.00 96.31 71 VAL A CA 1
ATOM 549 C C . VAL A 1 71 ? 8.089 0.041 0.365 1.00 96.31 71 VAL A C 1
ATOM 551 O O . VAL A 1 71 ? 7.607 -0.822 -0.367 1.00 96.31 71 VAL A O 1
ATOM 554 N N . ALA A 1 72 ? 7.331 0.894 1.057 1.00 97.38 72 ALA A N 1
ATOM 555 C CA . ALA A 1 72 ? 5.880 0.816 1.063 1.00 97.38 72 ALA A CA 1
ATOM 556 C C . ALA A 1 72 ? 5.286 0.988 -0.345 1.00 97.38 72 ALA A C 1
ATOM 558 O O . ALA A 1 72 ? 4.423 0.217 -0.757 1.00 97.38 72 ALA A O 1
ATOM 559 N N . GLN A 1 73 ? 5.794 1.947 -1.123 1.00 96.56 73 GLN A N 1
ATOM 560 C CA . GLN A 1 73 ? 5.369 2.162 -2.508 1.00 96.56 73 GLN A CA 1
ATOM 561 C C . GLN A 1 73 ? 5.712 0.981 -3.423 1.00 96.56 73 GLN A C 1
ATOM 563 O O . GLN A 1 73 ? 4.891 0.589 -4.252 1.00 96.56 73 GLN A O 1
ATOM 568 N N . ALA A 1 74 ? 6.909 0.407 -3.286 1.00 97.31 74 ALA A N 1
ATOM 569 C CA . ALA A 1 74 ? 7.340 -0.737 -4.086 1.00 97.31 74 ALA A CA 1
ATOM 570 C C . ALA A 1 74 ? 6.476 -1.981 -3.809 1.00 97.31 74 ALA A C 1
ATOM 572 O O . ALA A 1 74 ? 6.057 -2.667 -4.740 1.00 97.31 74 ALA A O 1
ATOM 573 N N . LEU A 1 75 ? 6.156 -2.238 -2.539 1.00 98.06 75 LEU A N 1
ATOM 574 C CA . LEU A 1 75 ? 5.325 -3.369 -2.123 1.00 98.06 75 LEU A CA 1
ATOM 575 C C . LEU A 1 75 ? 3.835 -3.152 -2.412 1.00 98.06 75 LEU A C 1
ATOM 577 O O . LEU 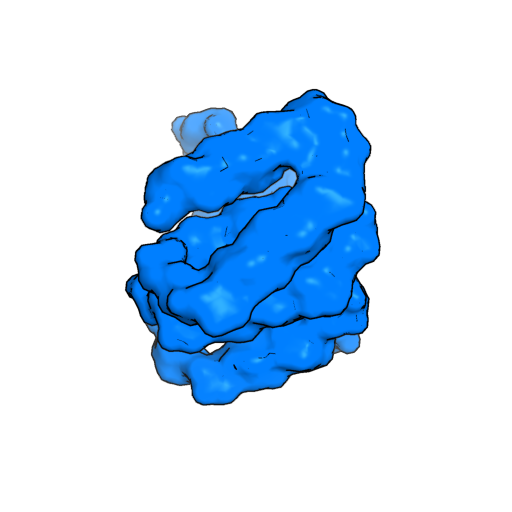A 1 75 ? 3.163 -4.090 -2.833 1.00 98.06 75 LEU A O 1
ATOM 581 N N . GLY A 1 76 ? 3.325 -1.925 -2.278 1.00 97.75 76 GLY A N 1
ATOM 582 C CA . GLY A 1 76 ? 1.979 -1.573 -2.735 1.00 97.75 76 GLY A CA 1
ATOM 583 C C . GLY A 1 76 ? 1.826 -1.803 -4.239 1.00 97.75 76 GLY A C 1
ATOM 584 O O . GLY A 1 76 ? 0.889 -2.461 -4.679 1.00 97.75 76 GLY A O 1
ATOM 585 N N . MET A 1 77 ? 2.819 -1.381 -5.028 1.00 97.75 77 MET A N 1
ATOM 586 C CA . MET A 1 77 ? 2.849 -1.665 -6.463 1.00 97.75 77 MET A CA 1
ATOM 587 C C . MET A 1 77 ? 2.921 -3.165 -6.759 1.00 97.75 77 MET A C 1
ATOM 589 O O . MET A 1 77 ? 2.308 -3.609 -7.722 1.00 97.75 77 MET A O 1
ATOM 593 N N . LEU A 1 78 ? 3.646 -3.950 -5.958 1.00 98.00 78 LEU A N 1
ATOM 594 C CA . LEU A 1 78 ? 3.673 -5.407 -6.095 1.00 98.00 78 LEU A CA 1
ATOM 595 C C . LEU A 1 78 ? 2.289 -6.019 -5.826 1.00 98.00 78 LEU A C 1
ATOM 597 O O . LEU A 1 78 ? 1.855 -6.883 -6.587 1.00 98.00 78 LEU A O 1
ATOM 601 N N . SER A 1 79 ? 1.574 -5.529 -4.808 1.00 98.12 79 SER A N 1
ATOM 602 C CA . SER A 1 79 ? 0.188 -5.926 -4.530 1.00 98.12 79 SER A CA 1
ATOM 603 C C . SER A 1 79 ? -0.744 -5.597 -5.702 1.00 98.12 79 SER A C 1
ATOM 605 O O . SER A 1 79 ? -1.475 -6.474 -6.153 1.00 98.12 79 SER A O 1
ATOM 607 N N . ASP A 1 80 ? -0.628 -4.404 -6.302 1.00 96.44 80 ASP A N 1
ATOM 608 C CA . ASP A 1 80 ? -1.406 -4.014 -7.493 1.00 96.44 80 ASP A CA 1
ATOM 609 C C . ASP A 1 80 ? -1.206 -4.956 -8.697 1.00 96.44 80 ASP A C 1
ATOM 611 O O . ASP A 1 80 ? -2.040 -4.996 -9.601 1.00 96.44 80 ASP A O 1
ATOM 615 N N . LEU A 1 81 ? -0.089 -5.692 -8.752 1.00 96.69 81 LEU A N 1
ATOM 616 C CA . LEU A 1 81 ? 0.173 -6.712 -9.775 1.00 96.69 81 LEU A CA 1
ATOM 617 C C . LEU A 1 81 ? -0.436 -8.085 -9.429 1.00 96.69 81 LEU A C 1
ATOM 619 O O . LEU A 1 81 ? -0.099 -9.082 -10.074 1.00 96.69 81 LEU A O 1
ATOM 623 N N . GLY A 1 82 ? -1.280 -8.163 -8.399 1.00 96.38 82 GLY A N 1
ATOM 624 C CA . GLY A 1 82 ? -1.858 -9.407 -7.887 1.00 96.38 82 GLY A CA 1
ATOM 625 C C . GLY A 1 82 ? -0.836 -10.288 -7.169 1.00 96.38 82 GLY A C 1
ATOM 626 O O . GLY A 1 82 ? -0.938 -11.512 -7.215 1.00 96.38 82 GLY A O 1
ATOM 627 N N . LYS A 1 83 ? 0.210 -9.688 -6.586 1.00 97.69 83 LYS A N 1
ATOM 628 C CA . LYS A 1 83 ? 1.268 -10.384 -5.830 1.00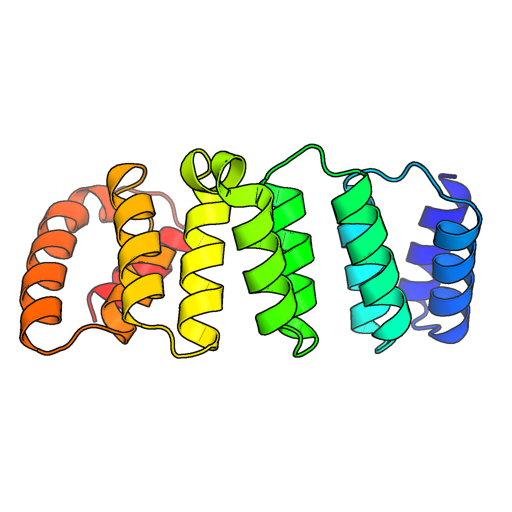 97.69 83 LYS A CA 1
ATOM 629 C C . LYS A 1 83 ? 1.265 -9.965 -4.360 1.00 97.69 83 LYS A C 1
ATOM 631 O O . LYS A 1 83 ? 2.318 -9.715 -3.774 1.00 97.69 83 LYS A O 1
ATOM 636 N N . THR A 1 84 ? 0.071 -9.874 -3.785 1.00 98.44 84 THR A N 1
ATOM 637 C CA . THR A 1 84 ? -0.173 -9.430 -2.408 1.00 98.44 84 THR A CA 1
ATOM 638 C C . THR A 1 84 ? 0.515 -10.336 -1.385 1.00 98.44 84 THR A C 1
ATOM 640 O O . THR A 1 84 ? 1.149 -9.825 -0.465 1.00 98.44 84 THR A O 1
ATOM 643 N N . GLU A 1 85 ? 0.494 -11.658 -1.579 1.00 98.38 85 GLU A N 1
ATOM 644 C CA . GLU A 1 85 ? 1.167 -12.624 -0.700 1.00 98.38 85 GLU A CA 1
ATOM 645 C C . GLU A 1 85 ? 2.676 -12.375 -0.652 1.00 98.38 85 GLU A C 1
ATOM 647 O O . GLU A 1 85 ? 3.244 -12.239 0.428 1.00 98.38 85 GLU A O 1
ATOM 652 N N . LEU A 1 86 ? 3.318 -12.210 -1.815 1.00 97.88 86 LEU A N 1
ATOM 653 C CA . LEU A 1 86 ? 4.756 -11.925 -1.896 1.00 97.88 86 LEU A CA 1
ATOM 654 C C . LEU A 1 86 ? 5.111 -10.587 -1.236 1.00 97.88 86 LEU A C 1
ATOM 656 O O . LEU A 1 86 ? 6.148 -10.467 -0.585 1.00 97.88 86 LEU A O 1
ATOM 660 N N . ALA A 1 87 ? 4.260 -9.569 -1.395 1.00 98.31 87 ALA A N 1
ATOM 661 C CA . ALA A 1 87 ? 4.454 -8.286 -0.730 1.00 98.31 87 ALA A CA 1
ATOM 662 C C . ALA A 1 87 ? 4.374 -8.426 0.802 1.00 98.31 87 ALA A C 1
ATOM 664 O O . ALA A 1 87 ? 5.184 -7.841 1.526 1.00 98.31 87 ALA A O 1
ATOM 665 N N . TYR A 1 88 ? 3.434 -9.237 1.294 1.00 98.25 88 TYR A N 1
ATOM 666 C CA . TYR A 1 88 ? 3.258 -9.506 2.718 1.00 98.25 88 TYR A CA 1
ATOM 667 C C . TYR A 1 88 ? 4.408 -10.344 3.303 1.00 98.25 88 TYR A C 1
ATOM 669 O O . TYR A 1 88 ? 4.928 -10.018 4.370 1.00 98.25 88 TYR A O 1
ATOM 677 N N . GLU A 1 89 ? 4.866 -11.380 2.599 1.00 97.31 89 GLU A N 1
ATOM 678 C CA . GLU A 1 89 ? 6.059 -12.165 2.952 1.00 97.31 89 GLU A CA 1
ATOM 679 C C . GLU A 1 89 ? 7.311 -11.290 3.047 1.00 97.31 89 GLU A C 1
ATOM 681 O O . GLU A 1 89 ? 8.077 -11.401 4.009 1.00 97.31 89 GLU A O 1
ATOM 686 N N . TYR A 1 90 ? 7.491 -10.357 2.106 1.00 97.06 90 TYR A N 1
ATOM 687 C CA . TYR A 1 90 ? 8.608 -9.422 2.165 1.00 97.06 90 TYR A CA 1
ATOM 688 C C . TYR A 1 90 ? 8.564 -8.578 3.446 1.00 97.06 90 TYR A C 1
ATOM 690 O O . TYR A 1 90 ? 9.576 -8.490 4.140 1.00 97.06 90 TYR A O 1
ATOM 698 N N . LEU A 1 91 ? 7.410 -8.004 3.815 1.00 96.44 91 LEU A N 1
ATOM 699 C CA . LEU A 1 91 ? 7.280 -7.249 5.073 1.00 96.44 91 LEU A CA 1
ATOM 700 C C . LEU A 1 91 ? 7.624 -8.097 6.301 1.00 96.44 91 LEU A C 1
ATOM 702 O O . LEU A 1 91 ? 8.279 -7.603 7.217 1.00 96.44 91 LEU A O 1
ATOM 706 N N . GLN A 1 92 ? 7.224 -9.370 6.320 1.00 94.44 92 GLN A N 1
ATOM 707 C CA . GLN A 1 92 ? 7.572 -10.279 7.414 1.00 94.44 92 GLN A CA 1
ATOM 708 C C . GLN A 1 92 ? 9.088 -10.497 7.512 1.00 94.44 92 GLN A C 1
ATOM 710 O O . GLN A 1 92 ? 9.635 -10.492 8.614 1.00 94.44 92 GLN A O 1
ATOM 715 N N . SER A 1 93 ? 9.783 -10.600 6.374 1.00 95.31 93 SER A N 1
ATOM 716 C CA . SER A 1 93 ? 11.240 -10.789 6.340 1.00 95.31 93 SER A CA 1
ATOM 717 C C . SER A 1 93 ? 12.033 -9.603 6.910 1.00 95.31 93 SER A C 1
ATOM 719 O O . SER A 1 93 ? 13.133 -9.789 7.426 1.00 95.31 93 SER A O 1
ATOM 721 N N . ILE A 1 94 ? 11.463 -8.392 6.880 1.00 94.00 94 ILE A N 1
ATOM 722 C CA . ILE A 1 94 ? 12.085 -7.164 7.403 1.00 94.00 94 ILE A CA 1
ATOM 723 C C . ILE A 1 94 ? 11.491 -6.721 8.754 1.00 94.00 94 ILE A C 1
ATOM 725 O O . ILE A 1 94 ? 11.571 -5.544 9.106 1.00 94.00 94 ILE A O 1
ATOM 729 N N . GLY A 1 95 ? 10.907 -7.648 9.524 1.00 87.69 95 GLY A N 1
ATOM 730 C CA . GLY A 1 95 ? 10.056 -7.390 10.696 1.00 87.69 95 GLY A CA 1
ATOM 731 C C . GLY A 1 95 ? 10.514 -6.288 11.664 1.00 87.69 95 GLY A C 1
ATOM 732 O O . GLY A 1 95 ? 9.716 -5.415 11.995 1.00 87.69 95 GLY A O 1
ATOM 733 N N . ASN A 1 96 ? 11.794 -6.241 12.055 1.00 89.88 96 ASN A N 1
ATOM 734 C CA . ASN A 1 96 ? 12.307 -5.198 12.965 1.00 89.88 96 ASN A CA 1
ATOM 735 C C . ASN A 1 96 ? 12.170 -3.777 12.391 1.00 89.88 96 ASN A C 1
ATOM 737 O O . ASN A 1 96 ? 11.872 -2.834 13.122 1.00 89.88 96 ASN A O 1
ATOM 741 N N . ARG A 1 97 ? 12.372 -3.626 11.077 1.00 91.44 97 ARG A N 1
ATOM 742 C CA . ARG A 1 97 ? 12.179 -2.362 10.356 1.00 91.44 97 ARG A CA 1
ATOM 743 C C . ARG A 1 97 ? 10.697 -1.997 10.262 1.00 91.44 97 ARG A C 1
ATOM 745 O O . ARG A 1 97 ? 10.355 -0.822 10.293 1.00 91.44 97 ARG A O 1
ATOM 752 N N . VAL A 1 98 ? 9.814 -2.993 10.170 1.00 90.06 98 VAL A N 1
ATOM 753 C CA . VAL A 1 98 ? 8.364 -2.761 10.147 1.00 90.06 98 VAL A CA 1
ATOM 754 C C . VAL A 1 98 ? 7.886 -2.221 11.488 1.00 90.06 98 VAL A C 1
ATOM 756 O O . VAL A 1 98 ? 7.276 -1.162 11.511 1.00 90.06 98 VAL A O 1
ATOM 759 N N . SER A 1 99 ? 8.211 -2.873 12.607 1.00 88.69 99 SER A N 1
ATOM 760 C CA . SER A 1 99 ? 7.724 -2.476 13.941 1.00 88.69 99 SER A CA 1
ATOM 761 C C . SER A 1 99 ? 8.101 -1.042 14.348 1.00 88.69 99 SER A C 1
ATOM 763 O O . SER A 1 99 ? 7.402 -0.400 15.140 1.00 88.69 99 SER A O 1
ATOM 765 N N . SER A 1 100 ? 9.192 -0.491 13.811 1.00 91.38 100 SER A N 1
ATOM 766 C CA . SER A 1 100 ? 9.590 0.899 14.061 1.00 91.38 100 SER A CA 1
ATOM 767 C C . SER A 1 100 ? 8.876 1.911 13.156 1.00 91.38 100 SER A C 1
ATOM 769 O O . SER A 1 100 ? 8.746 3.071 13.546 1.00 91.38 100 SER A O 1
ATOM 771 N N . SER A 1 101 ? 8.328 1.482 12.018 1.00 96.69 101 SER A N 1
ATOM 772 C CA . SER A 1 101 ? 7.864 2.353 10.940 1.00 96.69 101 SER A CA 1
ATOM 773 C C . SER A 1 101 ? 6.344 2.416 10.819 1.00 96.69 101 SER A C 1
ATOM 775 O O . SER A 1 101 ? 5.687 1.430 10.492 1.00 96.69 101 SER A O 1
ATOM 777 N N . VAL A 1 102 ? 5.771 3.608 11.011 1.00 97.12 102 VAL A N 1
ATOM 778 C CA . VAL A 1 102 ? 4.317 3.832 10.887 1.00 97.12 102 VAL A CA 1
ATOM 779 C C . VAL A 1 102 ? 3.806 3.455 9.493 1.00 97.12 102 VAL A C 1
ATOM 781 O O . VAL A 1 102 ? 2.779 2.792 9.374 1.00 97.12 102 VAL A O 1
ATOM 784 N N . VAL A 1 103 ? 4.535 3.830 8.436 1.00 97.25 103 VAL A N 1
ATOM 785 C CA . VAL A 1 103 ? 4.108 3.557 7.056 1.00 97.25 103 VAL A CA 1
ATOM 786 C C . VAL A 1 103 ? 4.144 2.062 6.728 1.00 97.25 103 VAL A C 1
ATOM 788 O O . VAL A 1 103 ? 3.227 1.555 6.082 1.00 97.25 103 VAL A O 1
ATOM 791 N N . LEU A 1 104 ? 5.156 1.329 7.205 1.00 97.94 104 LEU A N 1
ATOM 792 C CA . LEU A 1 104 ? 5.241 -0.115 6.968 1.00 97.94 104 LEU A CA 1
ATOM 793 C C . LEU A 1 104 ? 4.244 -0.895 7.826 1.00 97.94 104 LEU A C 1
ATOM 795 O O . LEU A 1 104 ? 3.708 -1.891 7.346 1.00 97.94 104 LEU A O 1
ATOM 799 N N . LEU A 1 105 ? 3.954 -0.446 9.053 1.00 98.19 105 LEU A N 1
ATOM 800 C CA . LEU A 1 105 ? 2.887 -1.018 9.881 1.00 98.19 105 LEU A CA 1
ATOM 801 C C . LEU A 1 105 ? 1.520 -0.852 9.219 1.00 98.19 105 LEU A C 1
ATOM 803 O O . LEU A 1 105 ? 0.769 -1.822 9.116 1.00 98.19 105 LEU A O 1
ATOM 807 N N . HIS A 1 106 ? 1.229 0.349 8.711 1.00 98.31 106 HIS A N 1
ATOM 808 C CA . HIS A 1 106 ? -0.009 0.599 7.983 1.00 98.31 106 HIS A CA 1
ATOM 809 C C . HIS A 1 106 ? -0.105 -0.306 6.750 1.00 98.31 106 HIS A C 1
ATOM 811 O O . HIS A 1 106 ? -1.102 -1.005 6.579 1.00 98.31 106 HIS A O 1
ATOM 817 N N . LEU A 1 107 ? 0.958 -0.384 5.939 1.00 98.50 107 LEU A N 1
ATOM 818 C CA . LEU A 1 107 ? 0.975 -1.269 4.774 1.00 98.50 107 LEU A CA 1
ATOM 819 C C . LEU A 1 107 ? 0.813 -2.746 5.159 1.00 98.50 107 LEU A C 1
ATOM 821 O O . LEU A 1 107 ? 0.081 -3.465 4.487 1.00 98.50 107 LEU A O 1
ATOM 825 N N . LYS A 1 108 ? 1.450 -3.210 6.240 1.00 98.44 108 LYS A N 1
ATOM 826 C CA . LYS A 1 108 ? 1.270 -4.579 6.743 1.00 98.44 108 LYS A CA 1
ATOM 827 C C . LYS A 1 108 ? -0.198 -4.852 7.065 1.00 98.44 108 LYS A C 1
ATOM 829 O O . LYS A 1 108 ? -0.706 -5.905 6.688 1.00 98.44 108 LYS A O 1
ATOM 834 N N . GLY A 1 109 ? -0.874 -3.896 7.705 1.00 98.31 109 GLY A N 1
ATOM 835 C CA . GLY A 1 109 ? -2.309 -3.952 7.974 1.00 98.31 109 GLY A CA 1
ATOM 836 C C . GLY A 1 109 ? -3.152 -4.044 6.701 1.00 98.31 109 GLY A C 1
ATOM 837 O O . GLY A 1 109 ? -3.999 -4.926 6.588 1.00 98.31 109 GLY A O 1
ATOM 838 N N . VAL A 1 110 ? -2.866 -3.190 5.714 1.00 98.50 110 VAL A N 1
ATOM 839 C CA . VAL A 1 110 ? -3.542 -3.179 4.405 1.00 98.50 110 VAL A CA 1
ATOM 840 C C . VAL A 1 110 ? -3.364 -4.504 3.662 1.00 98.50 110 VAL A C 1
ATOM 842 O O . VAL A 1 110 ? -4.342 -5.077 3.190 1.00 98.50 110 VAL A O 1
ATOM 845 N N . LEU A 1 111 ? -2.136 -5.020 3.566 1.00 98.62 111 LEU A N 1
ATOM 846 C CA . LEU A 1 111 ? -1.866 -6.279 2.867 1.00 98.62 111 LEU A CA 1
ATOM 847 C C . LEU A 1 111 ? -2.504 -7.470 3.593 1.00 98.62 111 LEU A C 1
ATOM 849 O O . LEU A 1 111 ? -3.086 -8.333 2.946 1.00 98.62 111 LEU A O 1
ATOM 853 N N . ALA A 1 112 ? -2.461 -7.499 4.929 1.00 98.56 112 ALA A N 1
ATOM 854 C CA . ALA A 1 112 ? -3.159 -8.517 5.711 1.00 98.56 112 ALA A CA 1
ATOM 855 C C . ALA A 1 112 ? -4.677 -8.473 5.470 1.00 98.56 112 ALA A C 1
ATOM 857 O O . ALA A 1 112 ? -5.289 -9.519 5.270 1.00 98.56 112 ALA A O 1
ATOM 858 N N . TYR A 1 113 ? -5.277 -7.279 5.421 1.00 98.50 113 TYR A N 1
ATOM 859 C CA . TYR A 1 113 ? -6.693 -7.108 5.090 1.00 98.50 113 TYR A CA 1
ATOM 860 C C . TYR A 1 113 ? -7.022 -7.648 3.693 1.00 98.50 113 TYR A C 1
ATOM 862 O O . TYR A 1 113 ? -7.965 -8.422 3.547 1.00 98.50 113 TYR A O 1
ATOM 870 N N . GLN A 1 114 ? -6.213 -7.309 2.683 1.00 98.12 114 GLN A N 1
ATOM 871 C CA . GLN A 1 114 ? -6.388 -7.792 1.307 1.00 98.12 114 GLN A CA 1
ATOM 872 C C . GLN A 1 114 ? -6.308 -9.322 1.192 1.00 98.12 114 GLN A C 1
ATOM 874 O O . GLN A 1 114 ? -6.963 -9.903 0.332 1.00 98.12 114 GLN A O 1
ATOM 879 N N . LEU A 1 115 ? -5.541 -9.973 2.070 1.00 98.31 115 LEU A N 1
ATOM 880 C CA . LEU A 1 115 ? -5.414 -11.432 2.148 1.00 98.31 115 LEU A CA 1
ATOM 881 C C . LEU A 1 115 ? -6.490 -12.099 3.026 1.00 98.31 115 LEU A C 1
ATOM 883 O O . LEU A 1 115 ? -6.496 -13.320 3.163 1.00 98.31 115 LEU A O 1
ATOM 887 N N . GLY A 1 116 ? -7.386 -11.327 3.651 1.00 97.88 116 GLY A N 1
ATOM 888 C CA . GLY A 1 116 ? -8.399 -11.838 4.582 1.00 97.88 116 GLY A CA 1
ATOM 889 C C . GLY A 1 116 ? -7.870 -12.169 5.984 1.00 97.88 116 GLY A C 1
ATOM 890 O O . GLY A 1 116 ? -8.581 -12.748 6.804 1.00 97.88 116 GLY A O 1
ATOM 891 N N . TYR A 1 117 ? -6.633 -11.786 6.305 1.00 98.19 117 TYR A N 1
ATOM 892 C CA . TYR A 1 117 ? -6.008 -11.971 7.617 1.00 98.19 117 TYR A CA 1
ATOM 893 C C . TYR A 1 117 ? -6.443 -10.870 8.595 1.00 98.19 117 TYR A C 1
ATOM 895 O O . TYR A 1 117 ? -5.633 -10.065 9.061 1.00 98.19 117 TYR A O 1
ATOM 903 N N . PHE A 1 118 ? -7.745 -10.799 8.889 1.00 97.75 118 PHE A N 1
ATOM 904 C CA . PHE A 1 118 ? -8.345 -9.673 9.615 1.00 97.75 118 PHE A CA 1
ATOM 905 C C . PHE A 1 118 ? -7.776 -9.467 11.024 1.00 97.75 118 PHE A C 1
ATOM 907 O O . PHE A 1 118 ? -7.576 -8.327 11.436 1.00 97.75 118 PHE A O 1
ATOM 914 N N . THR A 1 119 ? -7.449 -10.537 11.754 1.00 97.38 119 THR A N 1
ATOM 915 C CA . THR A 1 119 ? -6.826 -10.423 13.083 1.00 97.38 119 THR A CA 1
ATOM 916 C C . THR A 1 119 ? -5.459 -9.737 12.999 1.00 97.38 119 THR A C 1
ATOM 918 O O . THR A 1 119 ? -5.192 -8.786 13.732 1.00 97.38 119 THR A O 1
ATOM 921 N N . GLN A 1 120 ? -4.609 -10.162 12.061 1.00 97.94 120 GLN A N 1
ATOM 922 C CA . GLN A 1 120 ? -3.281 -9.584 11.836 1.00 97.94 120 GLN A CA 1
ATOM 923 C C . GLN A 1 120 ? -3.367 -8.155 11.284 1.00 97.94 120 GLN A C 1
ATOM 925 O O . GLN A 1 120 ? -2.542 -7.303 11.638 1.00 97.94 120 GLN A O 1
ATOM 930 N N . ALA A 1 121 ? -4.369 -7.890 10.440 1.00 98.50 121 ALA A N 1
ATOM 931 C CA . ALA A 1 121 ? -4.653 -6.564 9.916 1.00 98.50 121 ALA A CA 1
ATOM 932 C C . ALA A 1 121 ? -4.981 -5.597 11.056 1.00 98.50 121 ALA A C 1
ATOM 934 O O . ALA A 1 121 ? -4.281 -4.601 11.23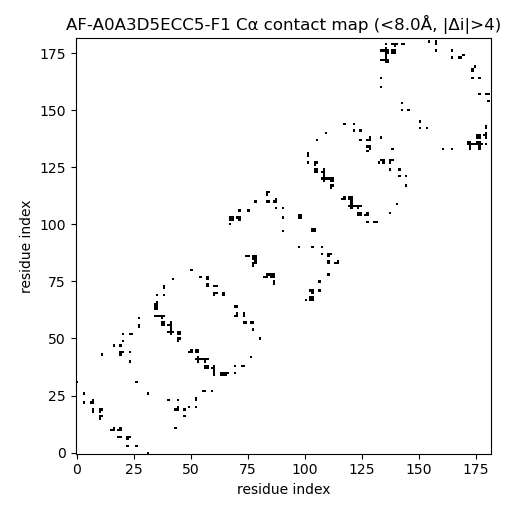6 1.00 98.50 121 ALA A O 1
ATOM 935 N N . LYS A 1 122 ? -5.972 -5.942 11.890 1.00 98.31 122 LYS A N 1
ATOM 936 C CA . LYS A 1 122 ? -6.368 -5.153 13.063 1.00 98.31 122 LYS A CA 1
ATOM 937 C C . LYS A 1 122 ? -5.199 -4.923 14.013 1.00 98.31 122 LYS A C 1
ATOM 939 O O . LYS A 1 122 ? -4.978 -3.786 14.413 1.00 98.31 122 LYS A O 1
ATOM 944 N N . GLN A 1 123 ? -4.414 -5.957 14.322 1.00 97.69 123 GLN A N 1
ATOM 945 C CA . GLN A 1 123 ? -3.241 -5.818 15.190 1.00 97.69 123 GLN A 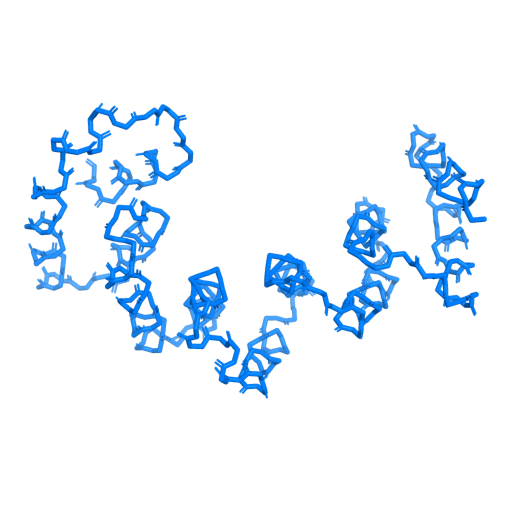CA 1
ATOM 946 C C . GLN A 1 123 ? -2.251 -4.775 14.647 1.00 97.69 123 GLN A C 1
ATOM 948 O O . GLN A 1 123 ? -1.884 -3.842 15.358 1.00 97.69 123 GLN A O 1
ATOM 953 N N . SER A 1 124 ? -1.870 -4.890 13.372 1.00 98.19 124 SER A N 1
ATOM 954 C CA . SER A 1 124 ? -0.896 -3.977 12.755 1.00 98.19 124 SER A CA 1
ATOM 955 C C . SER A 1 124 ? -1.423 -2.536 12.686 1.00 98.19 124 SER A C 1
ATOM 957 O O . SER A 1 124 ? -0.677 -1.589 12.919 1.00 98.19 124 SER A O 1
ATOM 959 N N . LEU A 1 125 ? -2.718 -2.355 12.411 1.00 98.38 125 LEU A N 1
ATOM 960 C CA . LEU A 1 125 ? -3.360 -1.037 12.363 1.00 98.38 125 LEU A CA 1
ATOM 961 C C . LEU A 1 125 ? -3.523 -0.415 13.758 1.00 98.38 125 LEU A C 1
ATOM 963 O O . LEU A 1 125 ? -3.337 0.788 13.918 1.00 98.38 125 LEU A O 1
ATOM 967 N N . ARG A 1 126 ? -3.798 -1.209 14.796 1.00 98.12 126 ARG A N 1
ATOM 968 C CA . ARG A 1 126 ? -3.815 -0.710 16.180 1.00 98.12 126 ARG A CA 1
ATOM 969 C C . ARG A 1 126 ? -2.426 -0.245 16.626 1.00 98.12 126 ARG A C 1
ATOM 971 O O . ARG A 1 126 ? -2.323 0.795 17.268 1.00 98.12 126 ARG A O 1
ATOM 978 N N . GLU A 1 127 ? -1.354 -0.918 16.203 1.00 98.12 127 GLU A N 1
ATOM 979 C CA . GLU A 1 127 ? 0.021 -0.432 16.418 1.00 98.12 127 GLU A CA 1
ATOM 980 C C . GLU A 1 127 ? 0.293 0.914 15.721 1.00 98.12 127 GLU A C 1
ATOM 982 O O . GLU A 1 127 ? 1.018 1.751 16.265 1.00 98.12 127 GLU A O 1
ATOM 987 N N . VAL A 1 128 ? -0.316 1.165 14.555 1.00 98.31 128 VAL A N 1
ATOM 988 C CA . VAL A 1 128 ? -0.272 2.489 13.911 1.00 98.31 128 VAL A CA 1
ATOM 989 C C . VAL A 1 128 ? -0.956 3.536 14.783 1.00 98.31 128 VAL A C 1
ATOM 991 O O . VAL A 1 128 ? -0.355 4.580 15.028 1.00 98.31 128 VAL A O 1
ATOM 994 N N . LEU A 1 129 ? -2.163 3.265 15.289 1.00 97.75 129 LEU A N 1
ATOM 995 C CA . LEU A 1 129 ? -2.922 4.234 16.091 1.00 97.75 129 LEU A CA 1
ATOM 996 C C . LEU A 1 129 ? -2.271 4.566 17.434 1.00 97.75 129 LEU A C 1
ATOM 998 O O . LEU A 1 129 ? -2.422 5.685 17.911 1.00 97.75 129 LEU A O 1
ATOM 1002 N N . ILE A 1 130 ? -1.482 3.657 18.012 1.00 97.06 130 ILE A N 1
ATOM 1003 C CA . ILE A 1 130 ? -0.661 3.971 19.194 1.00 97.06 130 ILE A CA 1
ATOM 1004 C C . ILE A 1 130 ? 0.340 5.097 18.882 1.00 97.06 130 ILE A C 1
ATOM 1006 O O . ILE A 1 130 ? 0.611 5.942 19.733 1.00 97.06 130 ILE A O 1
ATOM 1010 N N . LYS A 1 131 ? 0.899 5.123 17.664 1.00 96.50 131 LYS A N 1
ATOM 1011 C CA . LYS A 1 131 ? 1.906 6.114 17.246 1.00 96.50 131 LYS A CA 1
ATOM 1012 C C . LYS A 1 131 ? 1.285 7.361 16.622 1.00 96.50 131 LYS A C 1
ATOM 1014 O O . LYS A 1 131 ? 1.798 8.461 16.808 1.00 96.50 131 LYS A O 1
ATOM 1019 N N . VAL A 1 132 ? 0.211 7.185 15.858 1.00 96.75 132 VAL A N 1
ATOM 1020 C CA . VAL A 1 132 ? -0.503 8.244 15.138 1.00 96.75 132 VAL A CA 1
ATOM 1021 C C . VAL A 1 132 ? -2.010 8.026 15.312 1.00 96.75 132 VAL A C 1
ATOM 1023 O O . VAL A 1 132 ? -2.659 7.476 14.418 1.00 96.75 132 VAL A O 1
ATOM 1026 N N . PRO A 1 133 ? -2.591 8.468 16.445 1.00 96.50 133 PRO A N 1
ATOM 1027 C CA . PRO A 1 133 ? -4.014 8.273 16.736 1.00 96.50 133 PRO A CA 1
ATOM 1028 C C . PRO A 1 133 ? -4.947 8.896 15.693 1.00 96.50 133 PRO A C 1
ATOM 1030 O O . PRO A 1 133 ? -6.066 8.444 15.508 1.00 96.50 133 PRO A O 1
ATOM 1033 N N . THR A 1 134 ? -4.480 9.924 14.983 1.00 96.00 134 THR A N 1
ATOM 1034 C CA . TH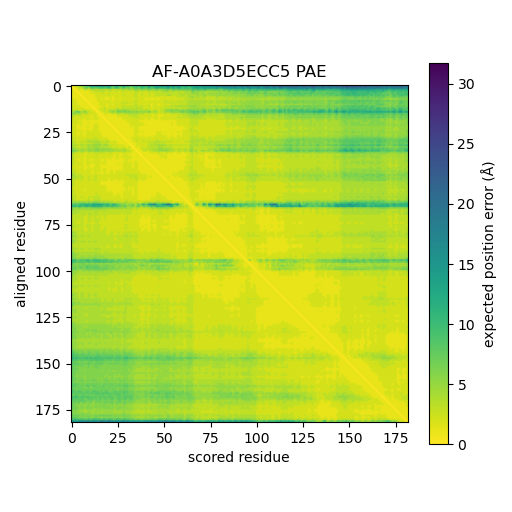R A 1 134 ? -5.233 10.674 13.969 1.00 96.00 134 THR A CA 1
ATOM 1035 C C . THR A 1 134 ? -5.026 10.160 12.541 1.00 96.00 134 THR A C 1
ATOM 1037 O O . THR A 1 134 ? -5.321 10.872 11.581 1.00 96.00 134 THR A O 1
ATOM 1040 N N . SER A 1 135 ? -4.494 8.946 12.356 1.00 97.38 135 SER A N 1
ATOM 1041 C CA . SER A 1 135 ? -4.397 8.339 11.023 1.00 97.38 135 SER A CA 1
ATOM 1042 C C . SER A 1 135 ? -5.787 7.923 10.540 1.00 97.38 135 SER A C 1
ATOM 1044 O O . SER A 1 135 ? -6.264 6.829 10.843 1.00 97.38 135 SER A O 1
ATOM 1046 N N . GLY A 1 136 ? -6.438 8.796 9.772 1.00 97.62 136 GLY A N 1
ATOM 1047 C CA . GLY A 1 136 ? -7.781 8.551 9.267 1.00 97.62 136 GLY A CA 1
ATOM 1048 C C . GLY A 1 136 ? -7.851 7.374 8.303 1.00 97.62 136 GLY A C 1
ATOM 1049 O O . GLY A 1 136 ? -8.826 6.636 8.338 1.00 97.62 136 GLY A O 1
ATOM 1050 N N . GLU A 1 137 ? -6.812 7.126 7.501 1.00 97.75 137 GLU A N 1
ATOM 1051 C CA . GLU A 1 137 ? -6.728 5.934 6.647 1.00 97.75 137 GLU A CA 1
ATOM 1052 C C . GLU A 1 137 ? -6.764 4.644 7.483 1.00 97.75 137 GLU A C 1
ATOM 1054 O O . GLU A 1 137 ? -7.440 3.681 7.127 1.00 97.75 137 GLU A O 1
ATOM 1059 N N . THR A 1 138 ? -6.058 4.632 8.619 1.00 98.38 138 THR A N 1
ATOM 1060 C CA . THR A 1 138 ? -6.015 3.492 9.547 1.00 98.38 138 THR A CA 1
ATOM 1061 C C . THR A 1 138 ? -7.352 3.306 10.260 1.00 98.38 138 THR A C 1
ATOM 1063 O O . THR A 1 138 ? -7.850 2.183 10.334 1.00 98.38 138 THR A O 1
ATOM 1066 N N . LEU A 1 139 ? -7.944 4.397 10.756 1.00 98.38 139 LEU A N 1
ATOM 1067 C CA . LEU A 1 139 ? -9.254 4.388 11.414 1.00 98.38 139 LEU A CA 1
ATOM 1068 C C . LEU A 1 139 ? -10.357 3.908 10.468 1.00 98.38 139 LEU A C 1
ATOM 1070 O O . LEU A 1 139 ? -11.165 3.065 10.847 1.00 98.38 139 LEU A O 1
ATOM 1074 N N . HIS A 1 140 ? -10.346 4.388 9.224 1.00 98.25 140 HIS A N 1
ATOM 1075 C CA . HIS A 1 140 ? -11.285 3.953 8.200 1.00 98.25 140 HIS A CA 1
ATOM 1076 C C . HIS A 1 140 ? -11.144 2.463 7.904 1.00 98.25 140 HIS A C 1
ATOM 1078 O O . HIS A 1 140 ? -12.130 1.737 7.908 1.00 98.25 140 HIS A O 1
ATOM 1084 N N . LEU A 1 141 ? -9.921 1.969 7.697 1.00 98.19 141 LEU A N 1
ATOM 1085 C CA . LEU A 1 141 ? -9.737 0.548 7.418 1.00 98.19 141 LEU A CA 1
ATOM 1086 C C . LEU A 1 141 ? -10.186 -0.326 8.600 1.00 98.19 141 LEU A C 1
ATOM 1088 O O . LEU A 1 141 ? -10.826 -1.354 8.386 1.00 98.19 141 LEU A O 1
ATOM 1092 N N . LEU A 1 1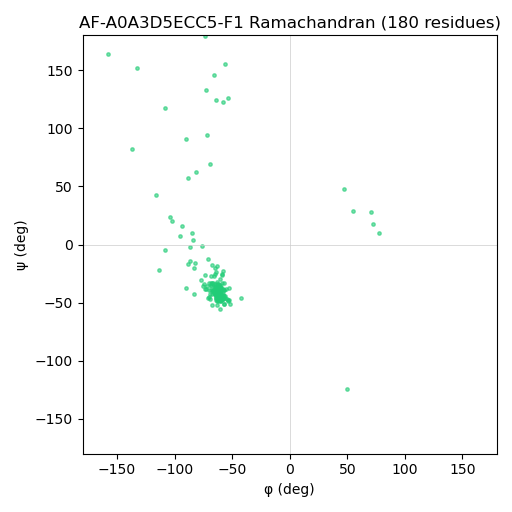42 ? -9.918 0.095 9.841 1.00 98.12 142 LEU A N 1
ATOM 1093 C CA . LEU A 1 142 ? -10.437 -0.582 11.030 1.00 98.12 142 LEU A CA 1
ATOM 1094 C C . LEU A 1 142 ? -11.969 -0.605 11.053 1.00 98.12 142 LEU A C 1
ATOM 1096 O O . LEU A 1 142 ? -12.522 -1.674 11.295 1.00 98.12 142 LEU A O 1
ATOM 1100 N N . SER A 1 143 ? -12.642 0.507 10.730 1.00 96.88 143 SER A N 1
ATOM 1101 C CA . SER A 1 143 ? -14.110 0.556 10.736 1.00 96.88 143 SER A CA 1
ATOM 1102 C C . SER A 1 143 ? -14.734 -0.422 9.739 1.00 96.88 143 SER A C 1
ATOM 1104 O O . SER A 1 143 ? -15.738 -1.052 10.058 1.00 96.88 143 SER A O 1
ATOM 1106 N N . THR A 1 144 ? -14.102 -0.652 8.581 1.00 95.81 144 THR A N 1
ATOM 1107 C CA . THR A 1 144 ? -14.583 -1.648 7.600 1.00 95.81 144 THR A CA 1
ATOM 1108 C C . THR A 1 144 ? -14.477 -3.103 8.069 1.00 95.81 144 THR A C 1
ATOM 1110 O O . THR A 1 144 ? -15.103 -3.982 7.479 1.00 95.81 144 THR A O 1
ATOM 1113 N N . MET A 1 145 ? -13.671 -3.375 9.099 1.00 96.38 145 MET A N 1
ATOM 1114 C CA . MET A 1 145 ? -13.450 -4.717 9.649 1.00 96.38 145 MET A CA 1
ATOM 1115 C C . MET A 1 145 ? -14.101 -4.925 11.021 1.00 96.38 145 MET A C 1
ATOM 1117 O O . MET A 1 145 ? -13.982 -6.021 11.580 1.00 96.38 145 MET A O 1
ATOM 1121 N N . SER A 1 146 ? -14.701 -3.887 11.601 1.00 94.75 146 SER A N 1
ATOM 1122 C CA . SER A 1 146 ? -15.279 -3.938 12.940 1.00 94.75 146 SER A CA 1
ATOM 1123 C C . SER A 1 146 ? -16.575 -4.745 12.956 1.00 94.75 146 SER A C 1
ATOM 1125 O O . SER A 1 146 ? -17.466 -4.525 12.136 1.00 94.75 146 SER A O 1
ATOM 1127 N N . ASP A 1 147 ? -16.701 -5.651 13.923 1.00 94.94 147 ASP A N 1
ATOM 1128 C CA . ASP A 1 147 ? -18.009 -6.182 14.305 1.00 94.94 147 ASP A CA 1
ATOM 1129 C C . ASP A 1 147 ? -18.824 -5.146 15.105 1.00 94.94 147 ASP A C 1
ATOM 1131 O O . ASP A 1 147 ? -18.373 -4.028 15.354 1.00 94.94 147 ASP A O 1
ATOM 1135 N N . THR A 1 148 ? -20.050 -5.499 15.500 1.00 94.44 148 THR A N 1
ATOM 1136 C CA . THR A 1 148 ? -20.970 -4.585 16.203 1.00 94.44 148 THR A CA 1
ATOM 1137 C C . THR A 1 148 ? -20.365 -3.982 17.472 1.00 94.44 148 THR A C 1
ATOM 1139 O O . THR A 1 148 ? -20.588 -2.806 17.768 1.00 94.44 148 THR A O 1
ATOM 1142 N N . GLU A 1 149 ? -19.603 -4.771 18.223 1.00 95.75 149 GLU A N 1
ATOM 1143 C CA . GLU A 1 149 ? -19.058 -4.351 19.509 1.00 95.75 149 GLU A CA 1
ATOM 1144 C C . GLU A 1 149 ? -17.779 -3.544 19.308 1.00 95.75 149 GLU A C 1
ATOM 1146 O O . GLU A 1 149 ? -17.631 -2.464 19.883 1.00 95.75 149 GLU A O 1
ATOM 1151 N N . GLU A 1 150 ? -16.908 -3.989 18.405 1.00 95.19 150 GLU A N 1
ATOM 1152 C CA . GLU A 1 150 ? -15.735 -3.222 17.993 1.00 95.19 150 GLU A CA 1
ATOM 1153 C C . GLU A 1 150 ? -16.114 -1.878 17.358 1.00 95.19 150 GLU A C 1
ATOM 1155 O O . GLU A 1 150 ? -15.400 -0.895 17.548 1.00 95.19 150 GLU A O 1
ATOM 1160 N N . ALA A 1 151 ? -17.223 -1.809 16.616 1.00 95.06 151 ALA A N 1
ATOM 1161 C CA . ALA A 1 151 ? -17.701 -0.582 15.988 1.00 95.06 151 ALA A CA 1
ATOM 1162 C C . ALA A 1 151 ? -18.154 0.444 17.033 1.00 95.06 151 ALA A C 1
ATOM 1164 O O . ALA A 1 151 ? -17.845 1.624 16.901 1.00 95.06 151 ALA A O 1
ATOM 1165 N N . LYS A 1 152 ? -18.824 0.007 18.109 1.00 96.75 152 LYS A N 1
ATOM 1166 C CA . LYS A 1 152 ? -19.199 0.894 19.225 1.00 96.75 152 LYS A CA 1
ATOM 1167 C C . LYS A 1 152 ? -17.975 1.456 19.938 1.00 96.75 152 LYS A C 1
ATOM 1169 O O . LYS A 1 152 ? -17.960 2.636 20.278 1.00 96.75 152 LYS A O 1
ATOM 1174 N N . GLU A 1 153 ? -16.962 0.627 20.178 1.00 96.75 153 GLU A N 1
ATOM 1175 C CA . GLU A 1 153 ? -15.722 1.096 20.804 1.00 96.75 153 GLU A CA 1
ATOM 1176 C C . GLU A 1 153 ? -14.950 2.039 19.877 1.00 96.75 153 GLU A C 1
ATOM 1178 O O . GLU A 1 153 ? -14.520 3.107 20.310 1.00 96.75 153 GLU A O 1
ATOM 1183 N N . LEU A 1 154 ? -14.857 1.711 18.585 1.00 96.50 154 LEU A N 1
ATOM 1184 C CA . LEU A 1 154 ? -14.237 2.590 17.600 1.00 96.50 154 LEU A CA 1
ATOM 1185 C C . LEU A 1 154 ? -14.982 3.927 17.483 1.00 96.50 154 LEU A C 1
ATOM 1187 O O . LEU A 1 154 ? -14.330 4.961 17.416 1.00 96.50 154 LEU A O 1
ATOM 1191 N N . GLN A 1 155 ? -16.317 3.939 17.532 1.00 97.50 155 GLN A N 1
ATOM 1192 C CA . GLN A 1 155 ? -17.098 5.179 17.523 1.00 97.50 155 GLN A CA 1
ATOM 1193 C C . GLN A 1 155 ? -16.716 6.092 18.691 1.00 97.50 155 GLN A C 1
ATOM 1195 O O . GLN A 1 155 ? -16.463 7.276 18.484 1.00 97.50 155 GLN A O 1
ATOM 1200 N N . LYS A 1 156 ? -16.595 5.542 19.907 1.00 97.25 156 LYS A N 1
ATOM 1201 C CA . LYS A 1 156 ? -16.148 6.319 21.073 1.00 97.25 156 LYS A CA 1
ATOM 1202 C C . LYS A 1 156 ? -14.756 6.903 20.847 1.00 97.25 156 LYS A C 1
ATOM 1204 O O . LYS A 1 156 ? -14.524 8.063 21.171 1.00 97.25 156 LYS A O 1
ATOM 1209 N N . GLU A 1 157 ? -13.827 6.121 20.294 1.00 96.69 157 GLU A N 1
ATOM 1210 C CA . GLU A 1 157 ? -12.488 6.614 19.948 1.00 96.69 157 GLU A CA 1
ATOM 1211 C C . GLU A 1 157 ? -12.567 7.770 18.936 1.00 96.69 157 GLU A C 1
ATOM 1213 O O . GLU A 1 157 ? -11.960 8.820 19.152 1.00 96.69 157 GLU A O 1
ATOM 1218 N N . LEU A 1 158 ? -13.354 7.621 17.868 1.00 97.62 158 LEU A N 1
ATOM 1219 C CA . LEU A 1 158 ? -13.540 8.652 16.845 1.00 97.62 158 LEU A CA 1
ATOM 1220 C C . LEU A 1 158 ? -14.141 9.939 17.425 1.00 97.62 158 LEU A C 1
ATOM 1222 O O . LEU A 1 158 ? -13.642 11.027 17.126 1.00 97.62 158 LEU A O 1
ATOM 1226 N N . ASP A 1 159 ? -15.132 9.829 18.312 1.00 97.75 159 ASP A N 1
ATOM 1227 C CA . ASP A 1 159 ? -15.749 10.975 18.987 1.00 97.75 159 ASP A CA 1
ATOM 1228 C C . ASP A 1 159 ? -14.708 11.783 19.784 1.00 97.75 159 ASP A C 1
ATOM 1230 O O . ASP A 1 159 ? -14.719 13.017 19.763 1.00 97.75 159 ASP A O 1
ATOM 1234 N N . THR A 1 160 ? -13.745 11.113 20.435 1.00 97.62 160 THR A N 1
ATOM 1235 C CA . THR A 1 160 ? -12.658 11.806 21.158 1.00 97.62 160 THR A CA 1
ATOM 1236 C C . THR A 1 160 ? -11.689 12.541 20.231 1.00 97.62 160 THR A C 1
ATOM 1238 O O . THR A 1 160 ? -11.086 13.542 20.626 1.00 97.62 160 THR A O 1
ATOM 1241 N N . LEU A 1 161 ? -11.544 12.075 18.989 1.00 97.12 161 LEU A N 1
ATOM 1242 C CA . LEU A 1 161 ? -10.640 12.651 17.995 1.00 97.12 161 LEU A CA 1
ATOM 1243 C C . LEU A 1 161 ? -11.296 13.765 17.166 1.00 97.12 161 LEU A C 1
ATOM 1245 O O . LEU A 1 161 ? -10.575 14.572 16.572 1.00 97.12 161 LEU A O 1
ATOM 1249 N N . LEU A 1 162 ? -12.630 13.858 17.164 1.00 97.06 162 LEU A N 1
ATOM 1250 C CA . LEU A 1 162 ? -13.409 14.745 16.295 1.00 97.06 162 LEU A CA 1
ATOM 1251 C C . LEU A 1 162 ? -12.933 16.204 16.339 1.00 97.06 162 LEU A C 1
ATOM 1253 O O . LEU A 1 162 ? -12.588 16.769 15.306 1.00 97.06 162 LEU A O 1
ATOM 1257 N N . SER A 1 163 ? -12.791 16.794 17.530 1.00 96.38 163 SER A N 1
ATOM 1258 C CA . SER A 1 163 ? -12.360 18.198 17.657 1.00 96.38 163 SER A CA 1
ATOM 1259 C C . SER A 1 163 ? -10.944 18.456 17.116 1.00 96.38 163 SER A C 1
ATOM 1261 O O . SER A 1 163 ? -10.653 19.547 16.615 1.00 96.38 163 SER A O 1
ATOM 1263 N N . SER A 1 164 ? -10.049 17.468 17.221 1.00 95.75 164 SER A N 1
ATOM 1264 C CA . SER A 1 164 ? -8.696 17.546 16.656 1.00 95.75 164 SER A CA 1
ATOM 1265 C C . SER A 1 164 ? -8.747 17.477 15.129 1.00 95.75 164 SER A C 1
ATOM 1267 O O . SER A 1 164 ? -8.151 18.308 14.439 1.00 95.75 164 SER A O 1
ATOM 1269 N N . MET A 1 165 ? -9.529 16.537 14.597 1.00 96.56 165 MET A N 1
ATOM 1270 C CA . MET A 1 165 ? -9.681 16.327 13.159 1.00 96.56 165 MET A CA 1
ATOM 1271 C C . MET A 1 165 ? -10.417 17.479 12.467 1.00 96.56 165 MET A C 1
ATOM 1273 O O . MET A 1 165 ? -10.017 17.876 11.371 1.00 96.56 165 MET A O 1
ATOM 1277 N N . ASP A 1 166 ? -11.397 18.106 13.120 1.00 96.12 166 ASP A N 1
ATOM 1278 C CA . ASP A 1 166 ? -12.089 19.301 12.619 1.00 96.12 166 ASP A CA 1
ATOM 1279 C C . ASP A 1 166 ? -11.113 20.448 12.333 1.00 96.12 166 ASP A C 1
ATOM 1281 O O . ASP A 1 166 ? -11.229 21.133 11.312 1.00 96.12 166 ASP A O 1
ATOM 1285 N N . LYS A 1 167 ? -10.103 20.618 13.193 1.00 96.25 167 LYS A N 1
ATOM 1286 C CA . LYS A 1 167 ? -9.069 21.659 13.072 1.00 96.25 167 LYS A CA 1
ATOM 1287 C C . LYS A 1 167 ? -7.935 21.277 12.122 1.00 96.25 167 LY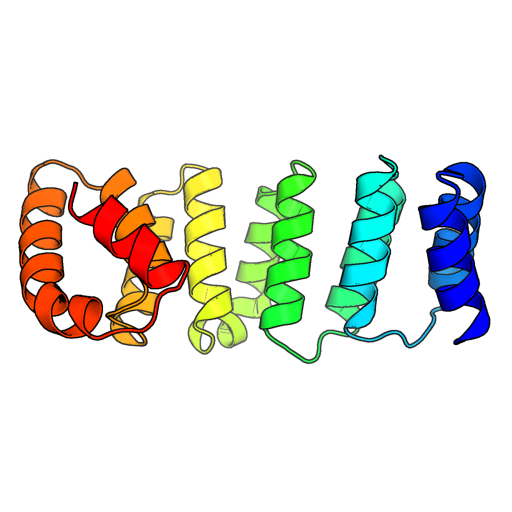S A C 1
ATOM 1289 O O . LYS A 1 167 ? -7.177 22.153 11.706 1.00 96.25 167 LYS A O 1
ATOM 1294 N N . ALA A 1 168 ? -7.799 19.997 11.777 1.00 94.62 168 ALA A N 1
ATOM 1295 C CA . ALA A 1 168 ? -6.757 19.539 10.871 1.00 94.62 168 ALA A CA 1
ATOM 1296 C C . ALA A 1 168 ? -6.962 20.117 9.453 1.00 94.62 168 ALA A C 1
ATOM 1298 O O . ALA A 1 168 ? -8.110 20.266 9.008 1.00 94.62 168 ALA A O 1
ATOM 1299 N N . PRO A 1 169 ? -5.880 20.418 8.710 1.00 95.50 169 PRO A N 1
ATOM 1300 C CA . PRO A 1 169 ? -5.973 20.808 7.308 1.00 95.50 169 PRO A CA 1
ATOM 1301 C C . PRO A 1 169 ? -6.690 19.755 6.457 1.00 95.50 169 PRO A C 1
ATOM 1303 O O . PRO A 1 169 ? -6.679 18.558 6.765 1.00 95.50 169 PRO A O 1
ATOM 1306 N N . LEU A 1 170 ? -7.274 20.201 5.342 1.00 95.81 170 LEU A N 1
ATOM 1307 C CA . LEU A 1 170 ? -7.829 19.292 4.343 1.00 95.81 170 LEU A CA 1
ATOM 1308 C C . LEU A 1 170 ? -6.734 18.343 3.848 1.00 95.81 170 LEU A C 1
ATOM 1310 O O . LEU A 1 170 ? -5.677 18.768 3.385 1.00 95.81 170 LEU A O 1
ATOM 1314 N N . SER A 1 171 ? -6.992 17.050 3.992 1.00 96.06 171 SER A N 1
ATOM 1315 C CA . SER A 1 171 ? -6.058 15.976 3.674 1.00 96.06 171 SER A CA 1
ATOM 1316 C C . SER A 1 171 ? -6.825 14.680 3.433 1.00 96.06 171 SER A C 1
ATOM 1318 O O . SER A 1 171 ? -7.988 14.559 3.826 1.00 96.06 171 SER A O 1
ATOM 1320 N N . VAL A 1 172 ? -6.161 13.704 2.810 1.00 95.12 172 VAL A N 1
ATOM 1321 C CA . VAL A 1 172 ? -6.714 12.352 2.630 1.00 95.12 172 VAL A CA 1
ATOM 1322 C C . VAL A 1 172 ? -7.047 11.732 3.985 1.00 95.12 172 VAL A C 1
ATOM 1324 O O . VAL A 1 172 ? -8.174 11.291 4.174 1.00 95.12 172 VAL A O 1
ATOM 1327 N N . SER A 1 173 ? -6.133 11.818 4.956 1.00 95.75 173 SER A N 1
ATOM 1328 C CA . SER A 1 173 ? -6.378 11.368 6.330 1.00 95.75 173 SER A CA 1
ATOM 1329 C C . SER A 1 173 ? -7.646 11.986 6.929 1.00 95.75 173 SER A C 1
ATOM 1331 O O . SER A 1 173 ? -8.506 11.262 7.422 1.00 95.75 173 SER A O 1
ATOM 1333 N N . LYS A 1 174 ? -7.847 13.307 6.811 1.00 97.50 174 LYS A N 1
ATOM 1334 C CA . LYS A 1 174 ? -9.079 13.945 7.305 1.00 97.50 174 LYS A CA 1
ATOM 1335 C C . LYS A 1 174 ? -10.336 13.398 6.621 1.00 97.50 174 LYS A C 1
ATOM 1337 O O . LYS A 1 174 ? -11.320 13.134 7.301 1.00 97.50 174 LYS A O 1
ATOM 1342 N N . ALA A 1 175 ? -10.308 13.195 5.305 1.00 97.44 175 ALA A N 1
ATOM 1343 C CA . ALA A 1 175 ? -11.438 12.608 4.584 1.00 97.44 175 ALA A CA 1
ATOM 1344 C C . ALA A 1 175 ? -11.718 11.160 5.031 1.00 97.44 175 ALA A C 1
ATOM 1346 O O . ALA A 1 175 ? -12.858 10.816 5.328 1.00 97.44 175 ALA A O 1
ATOM 1347 N N . CYS A 1 176 ? -10.679 10.329 5.147 1.00 97.88 176 CYS A N 1
ATOM 1348 C CA . CYS A 1 176 ? -10.807 8.953 5.620 1.00 97.88 176 CYS A CA 1
ATOM 1349 C C . CYS A 1 176 ? -11.332 8.882 7.059 1.00 97.88 176 CYS A C 1
ATOM 1351 O O . CYS A 1 176 ? -12.150 8.022 7.359 1.00 97.88 176 CYS A O 1
ATOM 1353 N N . PHE A 1 177 ? -10.937 9.810 7.932 1.00 98.19 177 PHE A N 1
ATOM 1354 C CA . PHE A 1 177 ? -11.485 9.895 9.284 1.00 98.19 177 PHE A CA 1
ATOM 1355 C C . PHE A 1 177 ? -13.006 10.086 9.289 1.00 98.19 177 PHE A C 1
ATOM 1357 O O . PHE A 1 177 ? -13.699 9.355 9.989 1.00 98.19 177 PHE A O 1
ATOM 1364 N N . TYR A 1 178 ? -13.548 10.999 8.477 1.00 97.50 178 TYR A N 1
ATOM 1365 C CA . TYR A 1 178 ? -15.006 11.150 8.392 1.00 97.50 178 TYR A CA 1
ATOM 1366 C C . TYR A 1 178 ? -15.683 9.938 7.747 1.00 97.50 178 TYR A C 1
ATOM 1368 O O . TYR A 1 178 ? -16.753 9.546 8.193 1.00 97.50 178 TYR A O 1
ATOM 1376 N N . ASN A 1 179 ? -15.037 9.267 6.789 1.00 96.81 179 ASN A N 1
ATOM 1377 C CA . ASN A 1 179 ? -15.544 7.983 6.290 1.00 96.81 179 ASN A CA 1
ATOM 1378 C C . ASN A 1 179 ? -15.550 6.886 7.371 1.00 96.81 179 ASN A C 1
ATOM 1380 O O . ASN A 1 179 ? -16.274 5.904 7.238 1.00 96.81 179 ASN A O 1
ATOM 1384 N N . ALA A 1 180 ? -14.712 6.996 8.406 1.00 96.56 180 ALA A N 1
ATOM 1385 C CA . ALA A 1 180 ? -14.726 6.080 9.543 1.00 96.56 180 ALA A CA 1
ATOM 1386 C C . ALA A 1 180 ? -15.886 6.369 10.512 1.00 96.56 180 ALA A C 1
ATOM 1388 O O . ALA A 1 180 ? -16.373 5.435 11.139 1.00 96.56 180 ALA A O 1
ATOM 1389 N N . LEU A 1 181 ? -16.315 7.635 10.616 1.00 93.00 181 LEU A N 1
ATOM 1390 C CA . LEU A 1 181 ? -17.423 8.089 11.467 1.00 93.00 181 LEU A CA 1
ATOM 1391 C C . LEU A 1 181 ? -18.814 7.695 10.944 1.00 93.00 181 LEU A C 1
ATOM 1393 O O . LEU A 1 181 ? -19.727 7.551 11.755 1.00 93.00 181 LEU A O 1
ATOM 1397 N N . GLY A 1 182 ? -18.960 7.504 9.628 1.00 83.62 182 GLY A N 1
ATOM 1398 C CA . GLY A 1 182 ? -20.243 7.199 8.979 1.00 83.62 182 GLY A CA 1
ATOM 1399 C C . GLY A 1 182 ? -20.889 8.415 8.335 1.00 83.62 182 GLY A C 1
ATOM 1400 O O . GLY A 1 182 ? -21.289 9.342 9.072 1.00 83.62 182 GLY A O 1
#

Solvent-accessible surface area (backbone atoms only — not comparable to full-atom values): 9688 Å² total; per-residue (Å²): 109,71,65,56,57,52,49,36,54,51,23,55,75,68,69,35,55,70,54,32,53,49,45,54,48,49,44,59,76,68,60,56,92,50,40,74,51,24,47,58,55,16,51,55,32,42,79,65,69,36,54,74,57,18,51,53,23,31,54,51,22,59,76,45,56,86,48,62,67,56,47,40,52,33,34,50,53,37,30,77,72,76,35,41,67,63,35,47,52,52,52,59,76,45,40,78,64,28,78,76,31,60,66,39,23,41,48,51,12,53,44,26,45,77,71,68,38,52,71,61,10,50,52,30,31,51,58,27,36,76,79,40,74,79,42,8,58,51,49,24,56,48,50,79,69,42,53,80,66,53,41,55,53,48,48,54,55,49,62,73,43,42,73,61,51,70,71,46,71,96,45,70,40,51,54,28,34,51,65,41,73,108

Nearest PDB structures (foldseek):
  6voa-assembly1_F  TM=6.775E-01  e=3.494E-03  Bos taurus
  8r0a-assembly1_N  TM=6.614E-01  e=7.129E-03  Homo sapiens
  7bev-assembly1_A  TM=6.543E-01  e=8.448E-02  Homo sapiens
  5xi8-assembly1_A  TM=5.012E-01  e=1.896E-01  Escherichia coli K-12
  6ait-assembly1_C  TM=5.326E-01  e=8.277E-01  Escherichia coli K-12

Radius of gyration: 19.02 Å; Cα contacts (8 Å, |Δi|>4): 200; chains: 1; bounding box: 44×34×48 Å

pLDDT: mean 95.59, std 3.77, range [74.44, 98.62]